Protein AF-A0A0T7FMM7-F1 (afdb_monomer_lite)

Organism: NCBI:txid323656

Structure (mmCIF, N/CA/C/O backbone):
data_AF-A0A0T7FMM7-F1
#
_entry.id   AF-A0A0T7FMM7-F1
#
loop_
_atom_site.group_PDB
_atom_site.id
_atom_site.type_symbol
_atom_site.label_atom_id
_atom_site.label_alt_id
_atom_site.label_comp_id
_atom_site.label_asym_id
_atom_site.label_entity_id
_atom_site.label_seq_id
_atom_site.pdbx_PDB_ins_code
_atom_site.Cartn_x
_atom_site.Cartn_y
_atom_site.Cartn_z
_atom_site.occupancy
_atom_site.B_iso_or_equiv
_atom_site.auth_seq_id
_atom_site.auth_comp_id
_atom_site.auth_asym_id
_atom_site.auth_atom_id
_atom_site.pdbx_PDB_model_num
ATOM 1 N N . MET A 1 1 ? 1.232 18.896 -51.320 1.00 43.00 1 MET A N 1
ATOM 2 C CA . MET A 1 1 ? 2.253 18.526 -52.321 1.00 43.00 1 MET A CA 1
ATOM 3 C C . MET A 1 1 ? 3.412 19.492 -52.168 1.00 43.00 1 MET A C 1
ATOM 5 O O . MET A 1 1 ? 3.215 20.672 -52.412 1.00 43.00 1 MET A O 1
ATOM 9 N N . VAL A 1 2 ? 4.565 19.023 -51.690 1.00 48.19 2 VAL A N 1
ATOM 10 C CA . VAL A 1 2 ? 5.816 19.792 -51.737 1.00 48.19 2 VAL A CA 1
ATOM 11 C C . VAL A 1 2 ? 6.665 19.117 -52.805 1.00 48.19 2 VAL A C 1
ATOM 13 O O . VAL A 1 2 ? 7.085 17.975 -52.640 1.00 48.19 2 VAL A O 1
ATOM 16 N N . SER A 1 3 ? 6.814 19.794 -53.936 1.00 59.19 3 SER A N 1
ATOM 17 C CA . SER A 1 3 ? 7.562 19.345 -55.105 1.00 59.19 3 SER A CA 1
ATOM 18 C C . SER A 1 3 ? 8.642 20.382 -55.377 1.00 59.19 3 SER A C 1
ATOM 20 O O . SER A 1 3 ? 8.317 21.560 -55.488 1.00 59.19 3 SER A O 1
ATOM 22 N N . GLY A 1 4 ? 9.899 19.954 -55.504 1.00 62.16 4 GLY A N 1
ATOM 23 C CA . GLY A 1 4 ? 10.965 20.820 -56.019 1.00 62.16 4 GLY A CA 1
ATOM 24 C C . GLY A 1 4 ? 12.258 20.808 -55.214 1.00 62.16 4 GLY A C 1
ATOM 25 O O . GLY A 1 4 ? 12.635 21.834 -54.669 1.00 62.16 4 GLY A O 1
ATOM 26 N N . LEU A 1 5 ? 12.890 19.637 -55.131 1.00 57.75 5 LEU A N 1
ATOM 27 C CA . LEU A 1 5 ? 14.323 19.341 -54.962 1.00 57.75 5 LEU A CA 1
ATOM 28 C C . LEU A 1 5 ? 14.347 17.867 -54.548 1.00 57.75 5 LEU A C 1
ATOM 30 O O . LEU A 1 5 ? 13.768 17.512 -53.526 1.00 57.75 5 LEU A O 1
ATOM 34 N N . GLY A 1 6 ? 14.909 16.995 -55.388 1.00 64.75 6 GLY A N 1
ATOM 35 C CA . GLY A 1 6 ? 14.915 15.536 -55.212 1.00 64.75 6 GLY A CA 1
ATOM 36 C C . GLY A 1 6 ? 15.814 15.070 -54.066 1.00 64.75 6 GLY A C 1
ATOM 37 O O . GLY A 1 6 ? 16.704 14.255 -54.273 1.00 64.75 6 GLY A O 1
ATOM 38 N N . ILE A 1 7 ? 15.614 15.620 -52.873 1.00 70.44 7 ILE A N 1
ATOM 39 C CA . ILE A 1 7 ? 16.238 15.157 -51.645 1.00 70.44 7 ILE A CA 1
ATOM 40 C C . ILE A 1 7 ? 15.351 14.015 -51.141 1.00 70.44 7 ILE A C 1
ATOM 42 O O . ILE A 1 7 ? 14.161 14.248 -50.905 1.00 70.44 7 ILE A O 1
ATOM 46 N N . PRO A 1 8 ? 15.870 12.782 -51.004 1.00 76.12 8 PRO A N 1
ATOM 47 C CA . PRO A 1 8 ? 15.110 11.711 -50.383 1.00 76.12 8 PRO A CA 1
ATOM 48 C C . PRO A 1 8 ? 14.737 12.158 -48.970 1.00 76.12 8 PRO A C 1
ATOM 50 O O . PRO A 1 8 ? 15.606 12.420 -48.140 1.00 76.12 8 PRO A O 1
ATOM 53 N N . PHE A 1 9 ? 13.439 12.289 -48.714 1.00 77.06 9 PHE A N 1
ATOM 54 C CA . PHE A 1 9 ? 12.920 12.619 -47.397 1.00 77.06 9 PHE A CA 1
ATOM 55 C C . PHE A 1 9 ? 12.111 11.439 -46.871 1.00 77.06 9 PHE A C 1
ATOM 57 O O . PHE A 1 9 ? 11.404 10.760 -47.617 1.00 77.06 9 PHE A O 1
ATOM 64 N N . GLN A 1 10 ? 12.221 11.196 -45.570 1.00 84.00 10 GLN A N 1
ATOM 65 C CA . GLN A 1 10 ? 11.442 10.193 -44.859 1.00 84.00 10 GLN A CA 1
ATOM 66 C C . GLN A 1 10 ? 10.629 10.904 -43.781 1.00 84.00 10 GLN A C 1
ATOM 68 O O . GLN A 1 10 ? 11.177 11.666 -42.987 1.00 84.00 10 GLN A O 1
ATOM 73 N N . ILE A 1 11 ? 9.315 10.673 -43.771 1.00 82.56 11 ILE A N 1
ATOM 74 C CA . ILE A 1 11 ? 8.428 11.169 -42.716 1.00 82.56 11 ILE A CA 1
ATOM 75 C C . ILE A 1 11 ? 8.359 10.098 -41.632 1.00 82.56 11 ILE A C 1
ATOM 77 O O . ILE A 1 11 ? 7.994 8.953 -41.901 1.00 82.56 11 ILE A O 1
ATOM 81 N N . PHE A 1 12 ? 8.721 10.481 -40.414 1.00 81.81 12 PHE A N 1
ATOM 82 C CA . PHE A 1 12 ? 8.675 9.624 -39.240 1.00 81.81 12 PHE A CA 1
ATOM 83 C C . PHE A 1 12 ? 7.444 9.971 -38.400 1.00 81.81 12 PHE A C 1
ATOM 85 O O . PHE A 1 12 ? 7.276 11.114 -37.979 1.00 81.81 12 PHE A O 1
ATOM 92 N N . ASP A 1 13 ? 6.587 8.978 -38.167 1.00 85.12 13 ASP A N 1
ATOM 93 C CA . ASP A 1 13 ? 5.428 9.097 -37.284 1.00 85.12 13 ASP A CA 1
ATOM 94 C C . ASP A 1 13 ? 5.848 8.753 -35.853 1.00 85.12 13 ASP A C 1
ATOM 96 O O . ASP A 1 13 ? 6.203 7.610 -35.553 1.00 85.12 13 ASP A O 1
ATOM 100 N N . ARG A 1 14 ? 5.817 9.761 -34.979 1.00 83.69 14 ARG A N 1
ATOM 101 C CA . ARG A 1 14 ? 6.232 9.629 -33.580 1.00 83.69 14 ARG A CA 1
ATOM 102 C C . ARG A 1 14 ? 5.424 8.579 -32.813 1.00 83.69 14 ARG A C 1
ATOM 104 O O . ARG A 1 14 ? 6.035 7.777 -32.118 1.00 83.69 14 ARG A O 1
ATOM 111 N N . GLU A 1 15 ? 4.102 8.528 -32.983 1.00 83.44 15 GLU A N 1
ATOM 112 C CA . GLU A 1 15 ? 3.234 7.603 -32.238 1.00 83.44 15 GLU A CA 1
ATOM 113 C C . GLU A 1 15 ? 3.482 6.169 -32.692 1.00 83.44 15 GLU A C 1
ATOM 115 O O . GLU A 1 15 ? 3.572 5.248 -31.881 1.00 83.44 15 GLU A O 1
ATOM 120 N N . LYS A 1 16 ? 3.673 5.972 -34.000 1.00 83.75 16 LYS A N 1
ATOM 121 C CA . LYS A 1 16 ? 3.972 4.650 -34.553 1.00 83.75 16 LYS A CA 1
ATOM 122 C C . LYS A 1 16 ? 5.350 4.143 -34.128 1.00 83.75 16 LYS A C 1
ATOM 124 O O . LYS A 1 16 ? 5.499 2.954 -33.844 1.00 83.75 16 LYS A O 1
ATOM 129 N N . ILE A 1 17 ? 6.349 5.026 -34.086 1.00 83.25 17 ILE A N 1
ATOM 130 C CA . ILE A 1 17 ? 7.699 4.694 -33.611 1.00 83.25 17 ILE A CA 1
ATOM 131 C C . ILE A 1 17 ? 7.655 4.332 -32.131 1.00 83.25 17 ILE A C 1
ATOM 133 O O . ILE A 1 17 ? 8.157 3.276 -31.757 1.00 83.25 17 ILE A O 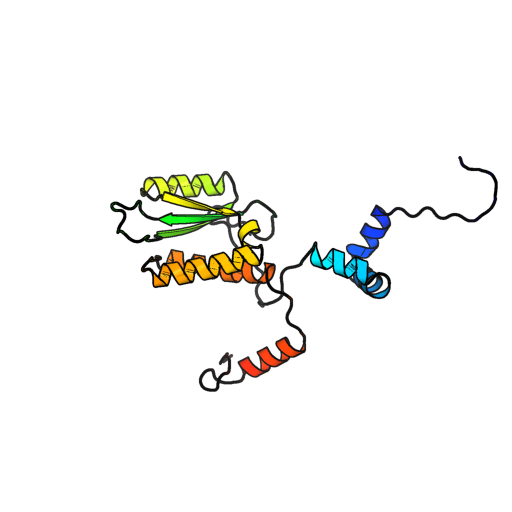1
ATOM 137 N N . GLU A 1 18 ? 7.023 5.161 -31.303 1.00 81.12 18 GLU A N 1
ATOM 138 C CA . GLU A 1 18 ? 6.887 4.920 -29.867 1.00 81.12 18 GLU A CA 1
ATOM 139 C C . GLU A 1 18 ? 6.124 3.620 -29.582 1.00 81.12 18 GLU A C 1
ATOM 141 O O . GLU A 1 18 ? 6.579 2.784 -28.797 1.00 81.12 18 GLU A O 1
ATOM 146 N N . GLY A 1 19 ? 5.031 3.386 -30.313 1.00 81.06 19 GLY A N 1
ATOM 147 C CA . GLY A 1 19 ? 4.264 2.147 -30.277 1.00 81.06 19 GLY A CA 1
ATOM 148 C C . GLY A 1 19 ? 5.138 0.909 -30.494 1.00 81.06 19 GLY A C 1
ATOM 149 O O . GLY A 1 19 ? 5.081 -0.033 -29.709 1.00 81.06 19 GLY A O 1
ATOM 150 N N . GLN A 1 20 ? 6.002 0.916 -31.510 1.00 82.12 20 GLN A N 1
ATOM 151 C CA . GLN A 1 20 ? 6.886 -0.218 -31.807 1.00 82.12 20 GLN A CA 1
ATOM 152 C C . GLN A 1 20 ? 8.064 -0.346 -30.827 1.00 82.12 20 GLN A C 1
ATOM 154 O O . GLN A 1 20 ? 8.463 -1.463 -30.476 1.00 82.12 20 GLN A O 1
ATOM 159 N N . LEU A 1 21 ? 8.627 0.784 -30.395 1.00 82.69 21 LEU A N 1
ATOM 160 C CA . LEU A 1 21 ? 9.838 0.830 -29.580 1.00 82.69 21 LEU A CA 1
ATOM 161 C C . LEU A 1 21 ? 9.558 0.513 -28.103 1.00 82.69 21 LEU A C 1
ATOM 163 O O . LEU A 1 21 ? 10.342 -0.202 -27.492 1.00 82.69 21 LEU A O 1
ATOM 167 N N . LEU A 1 22 ? 8.457 1.004 -27.523 1.00 81.94 22 LEU A N 1
ATOM 168 C CA . LEU A 1 22 ? 8.197 0.887 -26.079 1.00 81.94 22 LEU A CA 1
ATOM 169 C C . LEU A 1 22 ? 7.316 -0.310 -25.692 1.00 81.94 22 LEU A C 1
ATOM 171 O O . LEU A 1 22 ? 7.405 -0.786 -24.564 1.00 81.94 22 LEU A O 1
ATOM 175 N N . HIS A 1 23 ? 6.513 -0.851 -26.615 1.00 78.19 23 HIS A N 1
ATOM 176 C CA . HIS A 1 23 ? 5.595 -1.967 -26.318 1.00 78.19 23 HIS A CA 1
ATOM 177 C C . HIS A 1 23 ? 6.195 -3.356 -26.584 1.00 78.19 23 HIS A C 1
ATOM 179 O O . HIS A 1 23 ? 5.505 -4.367 -26.455 1.00 78.19 23 HIS A O 1
ATOM 185 N N . SER A 1 24 ? 7.474 -3.435 -26.961 1.00 81.25 24 SER A N 1
ATOM 186 C CA . SER A 1 24 ? 8.182 -4.704 -27.141 1.00 81.25 24 SER A CA 1
ATOM 187 C C . SER A 1 24 ? 9.449 -4.750 -26.290 1.00 81.25 24 SER A C 1
ATOM 189 O O . SER A 1 24 ? 10.171 -3.761 -26.173 1.00 81.25 24 SER A O 1
ATOM 191 N N . SER A 1 25 ? 9.760 -5.918 -25.720 1.00 78.44 25 SER A N 1
ATOM 192 C CA . SER A 1 25 ? 10.982 -6.126 -24.925 1.00 78.44 25 SER A CA 1
ATOM 193 C C . SER A 1 25 ? 12.248 -5.795 -25.721 1.00 78.44 25 SER A C 1
ATOM 195 O O . SER A 1 25 ? 13.125 -5.081 -25.241 1.00 78.44 25 SER A O 1
ATOM 197 N N . ARG A 1 26 ? 12.303 -6.242 -26.981 1.00 83.38 26 ARG A N 1
ATOM 198 C CA . ARG A 1 26 ? 13.397 -5.948 -27.915 1.00 83.38 26 ARG A CA 1
ATOM 199 C C . ARG A 1 26 ? 13.484 -4.461 -28.272 1.00 83.38 26 ARG A C 1
ATOM 201 O O . ARG A 1 26 ? 14.583 -3.931 -28.411 1.00 83.38 26 ARG A O 1
ATOM 208 N N . GLY A 1 27 ? 12.347 -3.785 -28.429 1.00 84.69 27 GLY A N 1
ATOM 209 C CA . GLY A 1 27 ? 12.304 -2.343 -28.659 1.00 84.69 27 GLY A CA 1
ATOM 210 C C . GLY A 1 27 ? 12.868 -1.563 -27.471 1.00 84.69 27 GLY A C 1
ATOM 211 O O . GLY A 1 27 ? 13.709 -0.688 -27.668 1.00 84.69 27 GLY A O 1
ATOM 212 N N . LEU A 1 28 ? 12.512 -1.952 -26.242 1.00 82.69 28 LEU A N 1
ATOM 213 C CA . LEU A 1 28 ? 13.046 -1.353 -25.017 1.00 82.69 28 LEU A CA 1
ATOM 214 C C . LEU A 1 28 ? 14.561 -1.554 -24.886 1.00 82.69 28 LEU A C 1
ATOM 216 O O . LEU A 1 28 ? 15.260 -0.638 -24.463 1.00 82.69 28 LEU A O 1
ATOM 220 N N . GLU A 1 29 ? 15.101 -2.714 -25.271 1.00 85.94 29 GLU A N 1
ATOM 221 C CA . GLU A 1 29 ? 16.555 -2.939 -25.308 1.00 85.94 29 GLU A CA 1
ATOM 222 C C . GLU A 1 29 ? 17.265 -2.007 -26.298 1.00 85.94 29 GLU A C 1
ATOM 224 O O . GLU A 1 29 ? 18.293 -1.409 -25.966 1.00 85.94 29 GLU A O 1
ATOM 229 N N . LEU A 1 30 ? 16.704 -1.837 -27.500 1.00 88.25 30 LEU A N 1
ATOM 230 C CA . LEU A 1 30 ? 17.225 -0.886 -28.484 1.00 88.25 30 LEU A CA 1
ATOM 231 C C . LEU A 1 30 ? 17.147 0.544 -27.948 1.00 88.25 30 LEU A C 1
ATOM 233 O O . LEU A 1 30 ? 18.111 1.301 -28.058 1.00 88.25 30 LEU A O 1
ATOM 237 N N . ALA A 1 31 ? 16.034 0.900 -27.314 1.00 88.50 31 ALA A N 1
ATOM 238 C CA . ALA A 1 31 ? 15.842 2.221 -26.752 1.00 88.50 31 ALA A CA 1
ATOM 239 C C . ALA A 1 31 ? 16.831 2.512 -25.615 1.00 88.50 31 ALA A C 1
ATOM 241 O O . ALA A 1 31 ? 17.428 3.584 -25.587 1.00 88.50 31 ALA A O 1
ATOM 242 N N . LYS A 1 32 ? 17.096 1.538 -24.734 1.00 87.69 32 LYS A N 1
ATOM 243 C CA . LYS A 1 32 ? 18.138 1.641 -23.697 1.00 87.69 32 LYS A CA 1
ATOM 244 C C . LYS A 1 32 ? 19.520 1.879 -24.299 1.00 87.69 32 LYS A C 1
ATOM 246 O O . LYS A 1 32 ? 20.307 2.642 -23.748 1.00 87.69 32 LYS A O 1
ATOM 251 N N . ARG A 1 33 ? 19.818 1.231 -25.430 1.00 89.69 33 ARG A N 1
ATOM 252 C CA . ARG A 1 33 ? 21.121 1.327 -26.097 1.00 89.69 33 ARG A CA 1
ATOM 253 C C . ARG A 1 33 ? 21.336 2.664 -26.803 1.00 89.69 33 ARG A C 1
ATOM 255 O O . ARG A 1 33 ? 22.426 3.220 -26.711 1.00 89.69 33 ARG A O 1
ATOM 262 N N . TYR A 1 34 ? 20.330 3.148 -27.529 1.00 90.56 34 TYR A N 1
ATOM 263 C CA . TYR A 1 34 ? 20.465 4.306 -28.420 1.00 90.56 34 TYR A CA 1
ATOM 264 C C . TYR A 1 34 ? 19.887 5.606 -27.843 1.00 90.56 34 TYR A C 1
ATOM 266 O O . TYR A 1 34 ? 20.328 6.686 -28.230 1.00 90.56 34 TYR A O 1
ATOM 274 N N . PHE A 1 35 ? 18.958 5.521 -26.886 1.00 90.19 35 PHE A N 1
ATOM 275 C C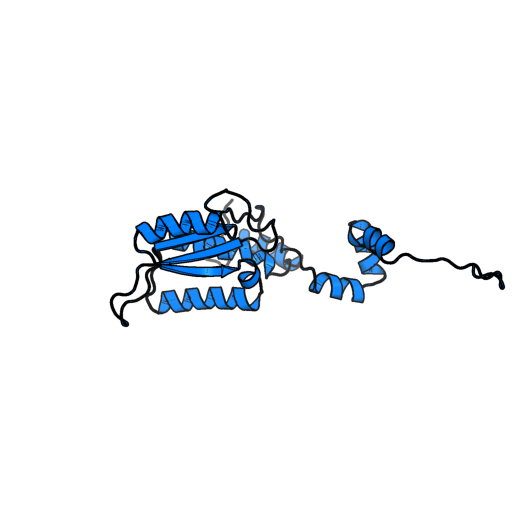A . PHE A 1 35 ? 18.283 6.663 -26.255 1.00 90.19 35 PHE A CA 1
ATOM 276 C C . PHE A 1 35 ? 18.287 6.564 -24.714 1.00 90.19 35 PHE A C 1
ATOM 278 O O . PHE A 1 35 ? 17.232 6.671 -24.083 1.00 90.19 35 PHE A O 1
ATOM 285 N N . PRO A 1 36 ? 19.458 6.381 -24.072 1.00 90.12 36 PRO A N 1
ATOM 286 C CA . PRO A 1 36 ? 19.538 6.059 -22.646 1.00 90.12 36 PRO A CA 1
ATOM 287 C C . PRO A 1 36 ? 18.884 7.116 -21.747 1.00 90.12 36 PRO A C 1
ATOM 289 O O . PRO A 1 36 ? 18.129 6.761 -20.851 1.00 90.12 36 PRO A O 1
ATOM 292 N N . LYS A 1 37 ? 19.090 8.411 -22.030 1.00 91.06 37 LYS A N 1
ATOM 293 C CA . LYS A 1 37 ? 18.503 9.510 -21.239 1.00 91.06 37 LYS A CA 1
ATOM 294 C C . LYS A 1 37 ? 16.976 9.554 -21.327 1.00 91.06 37 LYS A C 1
ATOM 296 O O . LYS A 1 37 ? 16.307 9.793 -20.330 1.00 91.06 37 LYS A O 1
ATOM 301 N N . SER A 1 38 ? 16.427 9.326 -22.521 1.00 87.69 38 SER A N 1
ATOM 302 C CA . SER A 1 38 ? 14.977 9.326 -22.740 1.00 87.69 38 SER A CA 1
ATOM 303 C C . SER A 1 38 ? 14.318 8.129 -22.064 1.00 87.69 38 SER A C 1
ATOM 305 O O . SER A 1 38 ? 13.267 8.281 -21.453 1.00 87.69 38 SER A O 1
ATOM 307 N N . ILE A 1 39 ? 14.954 6.956 -22.125 1.00 88.06 39 ILE A N 1
ATOM 308 C CA . ILE A 1 39 ? 14.449 5.762 -21.444 1.00 88.06 39 ILE A CA 1
ATOM 309 C C . ILE A 1 39 ? 14.563 5.867 -19.929 1.00 88.06 39 ILE A C 1
ATOM 311 O O . ILE A 1 39 ? 13.663 5.405 -19.235 1.00 88.06 39 ILE A O 1
ATOM 315 N N . GLU A 1 40 ? 15.623 6.476 -19.408 1.00 87.25 40 GLU A N 1
ATOM 316 C CA . GLU A 1 40 ? 15.748 6.745 -17.976 1.00 87.25 40 GLU A CA 1
ATOM 317 C C . GLU A 1 40 ? 14.617 7.658 -17.483 1.00 87.25 40 GLU A C 1
ATOM 319 O O . GLU A 1 40 ? 13.911 7.295 -16.545 1.00 87.25 40 GLU A O 1
ATOM 324 N N . ALA A 1 41 ? 14.376 8.784 -18.164 1.00 88.25 41 ALA A N 1
ATOM 325 C CA . ALA A 1 41 ? 13.266 9.682 -17.842 1.00 88.25 41 ALA A CA 1
ATOM 326 C C . ALA A 1 41 ? 11.906 8.968 -17.922 1.00 88.25 41 ALA A C 1
ATOM 328 O O . ALA A 1 41 ? 11.139 8.996 -16.962 1.00 88.25 41 ALA A O 1
ATOM 329 N N . TRP A 1 42 ? 11.645 8.245 -19.019 1.00 86.19 42 TRP A N 1
ATOM 330 C CA . TRP A 1 42 ? 10.404 7.488 -19.192 1.00 86.19 42 TRP A CA 1
ATOM 331 C C . TRP A 1 42 ? 10.209 6.427 -18.102 1.00 86.19 42 TRP A C 1
ATOM 333 O O . TRP A 1 42 ? 9.105 6.288 -17.586 1.00 86.19 42 TRP A O 1
ATOM 343 N N . SER A 1 43 ? 11.270 5.713 -17.709 1.00 83.94 43 SER A N 1
ATOM 344 C CA . SER A 1 43 ? 11.202 4.681 -16.661 1.00 83.94 43 SER A CA 1
ATOM 345 C C . SER A 1 43 ? 10.931 5.277 -15.276 1.00 83.94 43 SER A C 1
ATOM 347 O O . SER A 1 43 ? 10.250 4.649 -14.472 1.00 83.94 43 SER A O 1
ATOM 349 N N . ASN A 1 44 ? 11.440 6.482 -15.001 1.00 84.44 44 ASN A N 1
ATOM 350 C CA . ASN A 1 44 ? 11.173 7.199 -13.752 1.00 84.44 44 ASN A CA 1
ATOM 351 C C . ASN A 1 44 ? 9.724 7.706 -13.675 1.00 84.44 44 ASN A C 1
ATOM 353 O O . ASN A 1 44 ? 9.144 7.733 -12.593 1.00 84.44 44 ASN A O 1
ATOM 357 N N . GLU A 1 45 ? 9.141 8.093 -14.811 1.00 85.31 45 GLU A N 1
ATOM 358 C CA . GLU A 1 45 ? 7.748 8.556 -14.902 1.00 85.31 45 GLU A CA 1
ATOM 359 C C . GLU A 1 45 ? 6.736 7.407 -15.031 1.00 85.31 45 GLU A C 1
ATOM 361 O O . GLU A 1 45 ? 5.560 7.582 -14.721 1.00 85.31 45 GLU A O 1
ATOM 366 N N . ASN A 1 46 ? 7.188 6.221 -15.448 1.00 82.94 46 ASN A N 1
ATOM 367 C CA . ASN A 1 46 ? 6.367 5.023 -15.630 1.00 82.94 46 ASN A CA 1
ATOM 368 C C . ASN A 1 46 ? 6.952 3.837 -14.843 1.00 82.94 46 ASN A C 1
ATOM 370 O O . ASN A 1 46 ? 7.346 2.828 -15.441 1.00 82.94 46 ASN A O 1
ATOM 374 N N . PRO A 1 47 ? 7.050 3.943 -13.503 1.00 83.88 47 PRO A N 1
ATOM 375 C CA . PRO A 1 47 ? 7.628 2.888 -12.691 1.00 83.88 47 PRO A CA 1
ATOM 376 C C . PRO A 1 47 ? 6.759 1.630 -12.746 1.00 83.88 47 PRO A C 1
ATOM 378 O O . PRO A 1 47 ? 5.534 1.677 -12.627 1.00 83.88 47 PRO A O 1
ATOM 381 N N . THR A 1 48 ? 7.407 0.478 -12.886 1.00 85.31 48 THR A N 1
ATOM 382 C CA . THR A 1 48 ? 6.756 -0.822 -12.718 1.00 85.31 48 THR A CA 1
ATOM 383 C C . THR A 1 48 ? 6.961 -1.334 -11.296 1.00 85.31 48 THR A C 1
ATOM 385 O O . THR A 1 48 ? 8.058 -1.151 -10.764 1.00 85.31 48 THR A O 1
ATOM 388 N N . PRO A 1 49 ? 5.985 -2.044 -10.704 1.00 88.31 49 PRO A N 1
ATOM 389 C CA . PRO A 1 49 ? 6.149 -2.621 -9.375 1.00 88.31 49 PRO A CA 1
ATOM 390 C C . PRO A 1 49 ? 7.382 -3.524 -9.283 1.00 88.31 49 PRO A C 1
ATOM 392 O O . PRO A 1 49 ? 7.643 -4.360 -10.159 1.00 88.31 49 PRO A O 1
ATOM 395 N N . ALA A 1 50 ? 8.134 -3.376 -8.197 1.00 89.56 50 ALA A N 1
ATOM 396 C CA . ALA A 1 50 ? 9.304 -4.180 -7.919 1.00 89.56 50 ALA A CA 1
ATOM 397 C C . ALA A 1 50 ? 8.932 -5.660 -7.734 1.00 89.56 50 ALA A C 1
ATOM 399 O O . ALA A 1 50 ? 7.997 -6.026 -7.028 1.00 89.56 50 ALA A O 1
ATOM 400 N N . ARG A 1 51 ? 9.718 -6.550 -8.337 1.00 87.75 51 ARG A N 1
ATOM 401 C CA . ARG A 1 51 ? 9.566 -8.005 -8.180 1.00 87.75 51 ARG A CA 1
ATOM 402 C C . ARG A 1 51 ? 10.247 -8.461 -6.892 1.00 87.75 51 ARG A C 1
ATOM 404 O O . ARG A 1 51 ? 11.380 -8.930 -6.932 1.00 87.75 51 ARG A O 1
ATOM 411 N N . LEU A 1 52 ? 9.579 -8.235 -5.766 1.00 86.88 52 LEU A N 1
ATOM 412 C CA . LEU A 1 52 ? 10.102 -8.547 -4.431 1.00 86.88 52 LEU A CA 1
ATOM 413 C C . LEU A 1 52 ? 9.606 -9.893 -3.899 1.00 86.88 52 LEU A C 1
ATOM 415 O O . LEU A 1 52 ? 10.349 -10.600 -3.224 1.00 86.88 52 LEU A O 1
ATOM 419 N N . PHE A 1 53 ? 8.366 -10.251 -4.226 1.00 85.56 53 PHE A N 1
ATOM 420 C CA . PHE A 1 53 ? 7.711 -11.467 -3.757 1.00 85.56 53 PHE A CA 1
ATOM 421 C C . PHE A 1 53 ? 7.546 -12.469 -4.905 1.00 85.56 53 PHE A C 1
ATOM 423 O O . PHE A 1 53 ? 7.516 -12.085 -6.076 1.00 85.56 53 PHE A O 1
ATOM 430 N N . LYS A 1 54 ? 7.462 -13.765 -4.573 1.00 73.38 54 LYS A N 1
ATOM 431 C CA . LYS A 1 54 ? 7.163 -14.824 -5.556 1.00 73.38 54 LYS A CA 1
ATOM 432 C C . LYS A 1 54 ? 5.702 -14.780 -6.010 1.00 73.38 54 LYS A C 1
ATOM 434 O O . LYS A 1 54 ? 5.406 -15.154 -7.140 1.00 73.38 54 LYS A O 1
ATOM 439 N N . GLU A 1 55 ? 4.814 -14.359 -5.117 1.00 77.75 55 GLU A N 1
ATOM 440 C CA . GLU A 1 55 ? 3.377 -14.288 -5.357 1.00 77.75 55 GLU A CA 1
ATOM 441 C C . GLU A 1 55 ? 3.005 -13.042 -6.160 1.00 77.75 55 GLU A C 1
ATOM 443 O O . GLU A 1 55 ? 3.657 -11.997 -6.080 1.00 77.75 55 GLU A O 1
ATOM 448 N N . HIS A 1 56 ? 1.939 -13.165 -6.950 1.00 78.88 56 HIS A N 1
ATOM 449 C CA . HIS A 1 56 ? 1.366 -12.030 -7.655 1.00 78.88 56 HIS A CA 1
ATOM 450 C C . HIS A 1 56 ? 0.699 -11.076 -6.666 1.00 78.88 56 HIS A C 1
ATOM 452 O O . HIS A 1 56 ? 0.003 -11.508 -5.750 1.00 78.88 56 HIS A O 1
ATOM 458 N N . LEU A 1 57 ? 0.893 -9.776 -6.891 1.00 86.88 57 LEU A N 1
ATOM 459 C CA . LEU A 1 57 ? 0.284 -8.743 -6.064 1.00 86.88 57 LEU A CA 1
ATOM 460 C C . LEU A 1 57 ? -1.229 -8.781 -6.238 1.00 86.88 57 LEU A C 1
ATOM 462 O O . LEU A 1 57 ? -1.739 -8.665 -7.357 1.00 86.88 57 LEU A O 1
ATOM 466 N N . ASN A 1 58 ? -1.936 -8.941 -5.130 1.00 91.44 58 ASN A N 1
ATOM 467 C CA . ASN A 1 58 ? -3.380 -9.059 -5.123 1.00 91.44 58 ASN A CA 1
ATOM 468 C C . ASN A 1 58 ? -3.948 -8.382 -3.885 1.00 91.44 58 ASN A C 1
ATOM 470 O O . ASN A 1 58 ? -3.862 -8.918 -2.786 1.00 91.44 58 ASN A O 1
ATOM 474 N N . LEU A 1 59 ? -4.555 -7.216 -4.087 1.00 93.44 59 LEU A N 1
ATOM 475 C CA . LEU A 1 59 ? -5.308 -6.531 -3.046 1.00 93.44 59 LEU A CA 1
ATOM 476 C C . LEU A 1 59 ? -6.791 -6.643 -3.391 1.00 93.44 59 LEU A C 1
ATOM 478 O O . LEU A 1 59 ? -7.321 -5.863 -4.186 1.00 93.44 59 LEU A O 1
ATOM 482 N N . ALA A 1 60 ? -7.446 -7.670 -2.856 1.00 94.50 60 ALA A N 1
ATOM 483 C CA . ALA A 1 60 ? -8.810 -8.009 -3.234 1.00 94.50 60 ALA A CA 1
ATOM 484 C C . ALA A 1 60 ? -9.832 -7.046 -2.611 1.00 94.50 60 ALA A C 1
ATOM 486 O O . ALA A 1 60 ? -9.807 -6.758 -1.415 1.00 94.50 60 ALA A O 1
ATOM 487 N N . CYS A 1 61 ? -10.789 -6.577 -3.414 1.00 95.44 61 CYS A N 1
ATOM 488 C CA . CYS A 1 61 ? -11.916 -5.809 -2.899 1.00 95.44 61 CYS A CA 1
ATOM 489 C C . CYS A 1 61 ? -12.775 -6.661 -1.953 1.00 95.44 61 CYS A C 1
ATOM 491 O O . CYS A 1 61 ? -13.319 -7.684 -2.366 1.00 95.44 61 CYS A O 1
ATOM 493 N N . ALA A 1 62 ? -13.019 -6.165 -0.739 1.00 95.94 62 ALA A N 1
ATOM 494 C CA . ALA A 1 62 ? -13.814 -6.843 0.288 1.00 95.94 62 ALA A CA 1
ATOM 495 C C . ALA A 1 62 ? -15.282 -7.123 -0.106 1.00 95.94 62 ALA A C 1
ATOM 497 O O . ALA A 1 62 ? -15.950 -7.916 0.551 1.00 95.94 62 ALA A O 1
ATOM 498 N N . ASN A 1 63 ? -15.798 -6.474 -1.158 1.00 95.56 63 ASN A N 1
ATOM 499 C CA . ASN A 1 63 ? -17.161 -6.681 -1.655 1.00 95.56 63 ASN A CA 1
ATOM 500 C C . ASN A 1 63 ? -17.215 -7.561 -2.917 1.00 95.56 63 ASN A C 1
ATOM 502 O O . ASN A 1 63 ? -18.014 -8.487 -2.982 1.00 95.56 63 ASN A O 1
ATOM 506 N N . CYS A 1 64 ? -16.395 -7.272 -3.936 1.00 94.50 64 CYS A N 1
ATOM 507 C CA . CYS A 1 64 ? -16.492 -7.929 -5.249 1.00 94.50 64 CYS A CA 1
ATOM 508 C C . CYS A 1 64 ? -15.302 -8.836 -5.603 1.00 94.50 64 CYS A C 1
ATOM 510 O O . CYS A 1 64 ? -15.309 -9.440 -6.673 1.00 94.50 64 CYS A O 1
ATOM 512 N N . GLY A 1 65 ? -14.257 -8.891 -4.771 1.00 93.94 65 GLY A N 1
ATOM 513 C CA . GLY A 1 65 ? -13.064 -9.720 -4.986 1.00 93.94 65 GLY A CA 1
ATOM 514 C C . GLY A 1 65 ? -12.135 -9.269 -6.122 1.00 93.94 65 GLY A C 1
ATOM 515 O O . GLY A 1 65 ? -11.118 -9.907 -6.361 1.00 93.94 65 GLY A O 1
ATOM 516 N N . THR A 1 66 ? -12.449 -8.177 -6.829 1.00 93.12 66 THR A N 1
ATOM 517 C CA . THR A 1 66 ? -11.570 -7.637 -7.881 1.00 93.12 66 THR A CA 1
ATOM 518 C C . THR A 1 66 ? -10.234 -7.191 -7.285 1.00 93.12 66 THR A C 1
ATOM 520 O O . THR A 1 66 ? -10.233 -6.510 -6.260 1.00 93.12 66 THR A O 1
ATOM 523 N N . ASN A 1 67 ? -9.124 -7.505 -7.960 1.00 93.38 67 ASN A N 1
ATOM 524 C CA . ASN A 1 67 ? -7.800 -6.996 -7.610 1.00 93.38 67 ASN A CA 1
ATOM 525 C C . ASN A 1 67 ? -7.726 -5.478 -7.850 1.00 93.38 67 ASN A C 1
ATOM 527 O O . ASN A 1 67 ? -7.836 -4.998 -8.983 1.00 93.38 67 ASN A O 1
ATOM 531 N N . LEU A 1 68 ? -7.551 -4.715 -6.775 1.00 93.50 68 LEU A N 1
ATOM 532 C CA . LEU A 1 68 ? -7.521 -3.253 -6.789 1.00 93.50 68 LEU A CA 1
ATOM 533 C C . LEU A 1 68 ? -6.222 -2.686 -7.380 1.00 93.50 68 LEU A C 1
ATOM 535 O O . LEU A 1 68 ? -6.188 -1.517 -7.754 1.00 93.50 68 LEU A O 1
ATOM 539 N N . LEU A 1 69 ? -5.181 -3.511 -7.515 1.00 90.25 69 LEU A N 1
ATOM 540 C CA . LEU A 1 69 ? -3.869 -3.110 -8.030 1.00 90.25 69 LEU A CA 1
ATOM 541 C C . LEU A 1 69 ? -3.778 -3.130 -9.564 1.00 90.25 69 LEU A C 1
ATOM 543 O O . LEU A 1 69 ? -2.917 -2.473 -10.147 1.00 90.25 69 LEU A O 1
ATOM 547 N N . GLU A 1 70 ? -4.677 -3.857 -10.232 1.00 83.38 70 GLU A N 1
ATOM 548 C CA . GLU A 1 70 ? -4.709 -3.983 -11.699 1.00 83.38 70 GLU A CA 1
ATOM 549 C C . GLU A 1 70 ? -5.496 -2.859 -12.384 1.00 83.38 70 GLU A C 1
ATOM 551 O O . GLU A 1 70 ? -5.342 -2.622 -13.583 1.00 83.38 70 GLU A O 1
ATOM 556 N N . LYS A 1 71 ? -6.366 -2.164 -11.642 1.00 70.69 71 LYS A N 1
ATOM 557 C CA . LYS A 1 71 ? -7.242 -1.116 -12.179 1.00 70.69 71 LYS A CA 1
ATOM 558 C C . LYS A 1 71 ? -6.841 0.240 -11.600 1.00 70.69 71 LYS A C 1
ATOM 560 O O . LYS A 1 71 ? -7.261 0.555 -10.486 1.00 70.69 71 LYS A O 1
ATOM 565 N N . PRO A 1 72 ? -6.080 1.071 -12.338 1.00 61.81 72 PRO A N 1
ATOM 566 C CA . PRO A 1 72 ? -5.656 2.367 -11.829 1.00 61.81 72 PRO A CA 1
ATOM 567 C C . PRO A 1 72 ? -6.865 3.228 -11.428 1.00 61.81 72 PRO A C 1
ATOM 569 O O . PRO A 1 72 ? -7.789 3.445 -12.212 1.00 61.81 72 PRO A O 1
ATOM 572 N N . GLY A 1 73 ? -6.838 3.717 -10.186 1.00 63.75 73 GLY A N 1
ATOM 573 C CA . GLY A 1 73 ? -7.717 4.777 -9.685 1.00 63.75 73 GLY A CA 1
ATOM 574 C C . GLY A 1 73 ? -9.122 4.385 -9.280 1.00 63.75 73 GLY A C 1
ATOM 575 O O . GLY A 1 73 ? -10.042 5.183 -9.438 1.00 63.75 73 GLY A O 1
ATOM 576 N N . LYS A 1 74 ? -9.301 3.167 -8.766 1.00 73.00 74 LYS A N 1
ATOM 577 C CA . LYS A 1 74 ? -10.609 2.702 -8.292 1.00 73.00 74 LYS A CA 1
ATOM 578 C C . LYS A 1 74 ? -10.582 2.055 -6.916 1.00 73.00 74 LYS A C 1
ATOM 580 O O . LYS A 1 74 ? -11.563 1.410 -6.588 1.00 73.00 74 LYS A O 1
ATOM 585 N N . GLY A 1 75 ? -9.510 2.167 -6.140 1.00 92.56 75 GLY A N 1
ATOM 586 C CA . GLY A 1 75 ? -9.394 1.490 -4.849 1.00 92.56 75 GLY A CA 1
ATOM 587 C C . GLY A 1 75 ? -9.233 2.467 -3.693 1.00 92.56 75 GLY A C 1
ATOM 588 O O . GLY A 1 75 ? -8.415 3.379 -3.782 1.00 92.56 75 GLY A O 1
ATOM 589 N N . VAL A 1 76 ? -9.974 2.246 -2.610 1.00 95.00 76 VAL A N 1
ATOM 590 C CA . VAL A 1 76 ? -9.825 2.983 -1.347 1.00 95.00 76 VAL A CA 1
ATOM 591 C C . VAL A 1 76 ? -9.567 2.020 -0.200 1.00 95.00 76 VAL A C 1
ATOM 593 O O . VAL A 1 76 ? -10.087 0.899 -0.198 1.00 95.00 76 VAL A O 1
ATOM 596 N N . VAL A 1 77 ? -8.779 2.465 0.776 1.00 96.31 77 VAL A N 1
ATOM 597 C CA . VAL A 1 77 ? -8.724 1.846 2.101 1.00 96.31 77 VAL A CA 1
ATOM 598 C C . VAL A 1 77 ? -9.624 2.632 3.046 1.00 96.31 77 VAL A C 1
ATOM 600 O O . VAL A 1 77 ? -9.578 3.857 3.056 1.00 96.31 77 VAL A O 1
ATOM 603 N N . SER A 1 78 ? -10.429 1.936 3.842 1.00 96.62 78 SER A N 1
ATOM 604 C CA . SER A 1 78 ? -11.294 2.534 4.861 1.00 96.62 78 SER A CA 1
ATOM 605 C C . SER A 1 78 ? -10.978 1.944 6.230 1.00 96.62 78 SER A C 1
ATOM 607 O O . SER A 1 78 ? -10.940 0.720 6.385 1.00 96.62 78 SER A O 1
ATOM 609 N N . LEU A 1 79 ? -10.771 2.813 7.216 1.00 96.75 79 LEU A N 1
ATOM 610 C CA . LEU A 1 79 ? -10.386 2.472 8.581 1.00 96.75 79 LEU A CA 1
ATOM 611 C C . LEU A 1 79 ? -11.569 2.763 9.491 1.00 96.75 79 LEU A C 1
ATOM 613 O O . LEU A 1 79 ? -11.971 3.916 9.628 1.00 96.75 79 LEU A O 1
ATOM 617 N N . TRP A 1 80 ? -12.124 1.716 10.094 1.00 97.19 80 TRP A N 1
ATOM 618 C CA . TRP A 1 80 ? -13.376 1.764 10.838 1.00 97.19 80 TRP A CA 1
ATOM 619 C C . TRP A 1 80 ? -13.133 1.634 12.330 1.00 97.19 80 TRP A C 1
ATOM 621 O O . TRP A 1 80 ? -12.498 0.683 12.787 1.00 97.19 80 TRP A O 1
ATOM 631 N N . GLN A 1 81 ? -13.698 2.556 13.096 1.00 95.38 81 GLN A N 1
ATOM 632 C CA . GLN A 1 81 ? -13.560 2.596 14.546 1.00 95.38 81 GLN A CA 1
ATOM 633 C C . GLN A 1 81 ? -14.843 3.050 15.229 1.00 95.38 81 GLN A C 1
ATOM 635 O O . GLN A 1 81 ? -15.745 3.611 14.604 1.00 95.38 81 GLN A O 1
ATOM 640 N N . LYS A 1 82 ? -14.927 2.825 16.539 1.00 90.81 82 LYS A N 1
ATOM 641 C CA . LYS A 1 82 ? -16.003 3.396 17.355 1.00 90.81 82 LYS A CA 1
ATOM 642 C C . LYS A 1 82 ? -15.792 4.897 17.512 1.00 90.81 82 LYS A C 1
ATOM 644 O O . LYS A 1 82 ? -14.663 5.372 17.623 1.00 90.81 82 LYS A O 1
ATOM 649 N N . MET A 1 83 ? -16.889 5.646 17.556 1.00 89.06 83 MET A N 1
ATOM 650 C CA . MET A 1 83 ? -16.825 7.064 17.892 1.00 89.06 83 MET A CA 1
ATOM 651 C C . MET A 1 83 ? -16.293 7.230 19.319 1.00 89.06 83 MET A C 1
ATOM 653 O O . MET A 1 83 ? -16.753 6.548 20.235 1.00 89.06 83 MET A O 1
ATOM 657 N N . ARG A 1 84 ? -15.326 8.133 19.510 1.00 88.06 84 ARG A N 1
ATOM 658 C CA . ARG A 1 84 ? -14.816 8.452 20.847 1.00 88.06 84 ARG A CA 1
ATOM 659 C C . ARG A 1 84 ? -15.918 9.087 21.691 1.00 88.06 84 ARG A C 1
ATOM 661 O O . ARG A 1 84 ? -16.575 10.028 21.251 1.00 88.06 84 ARG A O 1
ATOM 668 N N . GLU A 1 85 ? -16.054 8.625 22.925 1.00 89.38 85 GLU A N 1
ATOM 669 C CA . GLU A 1 85 ? -16.957 9.197 23.928 1.00 89.38 85 GLU A CA 1
ATOM 670 C C . GLU A 1 85 ? -16.295 10.351 24.696 1.00 89.38 85 GLU A C 1
ATOM 672 O O . GLU A 1 85 ? -16.977 11.237 25.208 1.00 89.38 85 GLU A O 1
ATOM 677 N N . SER A 1 86 ? -14.958 10.375 24.755 1.00 91.19 86 SER A N 1
ATOM 678 C CA . SER A 1 86 ? -14.184 11.462 25.361 1.00 91.19 86 SER A CA 1
ATOM 679 C C . SER A 1 86 ? -12.901 11.770 24.577 1.00 91.19 86 SER A C 1
ATOM 681 O O . SER A 1 86 ? -12.355 10.884 23.916 1.00 91.19 86 SER A O 1
ATOM 683 N N . PRO A 1 87 ? -12.353 12.996 24.675 1.00 87.00 87 PRO A N 1
ATOM 684 C CA . PRO A 1 87 ? -11.091 13.353 24.021 1.00 87.00 87 PRO A CA 1
ATOM 685 C C . PRO A 1 87 ? -9.884 12.514 24.469 1.00 87.00 87 PRO A C 1
ATOM 687 O O . PRO A 1 87 ? -8.919 12.380 23.719 1.00 87.00 87 PRO A O 1
ATOM 690 N N . GLN A 1 88 ? -9.919 11.972 25.690 1.00 89.44 88 GLN A N 1
ATOM 691 C CA . GLN A 1 88 ? -8.846 11.159 26.268 1.00 89.44 88 GLN A CA 1
ATOM 692 C C . GLN A 1 88 ? -8.881 9.704 25.782 1.00 89.44 88 GLN A C 1
ATOM 694 O O . GLN A 1 88 ? -7.867 9.009 25.884 1.00 89.44 88 GLN A O 1
ATOM 699 N N . GLN A 1 89 ? -10.022 9.246 25.258 1.00 89.88 89 GLN A N 1
ATOM 700 C CA . GLN A 1 89 ? -10.161 7.905 24.708 1.00 89.88 89 GLN A CA 1
ATOM 701 C C . GLN A 1 89 ? -9.257 7.745 23.483 1.00 89.88 89 GLN A C 1
ATOM 703 O O . GLN A 1 89 ? -9.232 8.592 22.587 1.00 89.88 89 GLN A O 1
ATOM 708 N N . LYS A 1 90 ? -8.494 6.653 23.467 1.00 91.88 90 LYS A N 1
ATOM 709 C CA . LYS A 1 90 ? -7.664 6.271 22.325 1.00 91.88 90 LYS A CA 1
ATOM 710 C C . LYS A 1 90 ? -8.523 5.633 21.244 1.00 91.88 90 LYS A C 1
ATOM 712 O O . LYS A 1 90 ? -9.541 5.013 21.548 1.00 91.88 90 LYS A O 1
ATOM 717 N N . ASP A 1 91 ? -8.090 5.801 20.002 1.00 92.81 91 ASP A N 1
ATOM 718 C CA . ASP A 1 91 ? -8.702 5.125 18.866 1.00 92.81 91 ASP A CA 1
ATOM 719 C C . ASP A 1 91 ? -8.570 3.610 19.005 1.00 92.81 91 ASP A C 1
ATOM 721 O O . ASP A 1 91 ? -7.571 3.093 19.515 1.00 92.81 91 ASP A O 1
ATOM 725 N N . ALA A 1 92 ? -9.607 2.920 18.549 1.00 94.75 92 ALA A N 1
ATOM 726 C CA . ALA A 1 92 ? -9.681 1.472 18.507 1.00 94.75 92 ALA A CA 1
ATOM 727 C C . ALA A 1 92 ? -10.278 1.082 17.155 1.00 94.75 92 ALA A C 1
ATOM 729 O O . ALA A 1 92 ? -11.495 1.160 16.951 1.00 94.75 92 ALA A O 1
ATOM 730 N N . PHE A 1 93 ? -9.406 0.716 16.219 1.00 96.38 93 PHE A N 1
ATOM 731 C CA . PHE A 1 93 ? -9.800 0.302 14.882 1.00 96.38 93 PHE A CA 1
ATOM 732 C C . PHE A 1 93 ? -10.335 -1.127 14.923 1.00 96.38 93 PHE A C 1
ATOM 734 O O . PHE A 1 93 ? -9.614 -2.086 15.196 1.00 96.38 93 PHE A O 1
ATOM 741 N N . GLU A 1 94 ? -11.623 -1.265 14.639 1.00 96.56 94 GLU A N 1
ATOM 742 C CA . GLU A 1 94 ? -12.331 -2.542 14.659 1.00 96.56 94 GLU A CA 1
ATOM 743 C C . GLU A 1 94 ? -12.157 -3.282 13.333 1.00 96.56 94 GLU A C 1
ATOM 745 O O . GLU A 1 94 ? -12.038 -4.505 13.318 1.00 96.56 94 GLU A O 1
ATOM 750 N N . GLN A 1 95 ? -12.145 -2.559 12.207 1.00 96.38 95 GLN A N 1
ATOM 751 C CA . GLN A 1 95 ? -12.027 -3.152 10.873 1.00 96.38 95 GLN A CA 1
ATOM 752 C C . GLN A 1 95 ? -11.262 -2.234 9.917 1.00 96.38 95 GLN A C 1
ATOM 754 O O . GLN A 1 95 ? -11.383 -1.013 9.974 1.00 96.38 95 GLN A O 1
ATOM 759 N N . ILE A 1 96 ? -10.524 -2.831 8.986 1.00 97.12 96 ILE A N 1
ATOM 760 C CA . ILE A 1 96 ? -9.909 -2.136 7.852 1.00 97.12 96 ILE A CA 1
ATOM 761 C C . ILE A 1 96 ? -10.336 -2.869 6.591 1.00 97.12 96 ILE A C 1
ATOM 763 O O . ILE A 1 96 ? -10.253 -4.093 6.545 1.00 97.12 96 ILE A O 1
ATOM 767 N N . HIS A 1 97 ? -10.803 -2.140 5.580 1.00 96.31 97 HIS A N 1
ATOM 768 C CA . HIS A 1 97 ? -11.278 -2.730 4.327 1.00 96.31 97 HIS A CA 1
ATOM 769 C C . HIS A 1 97 ? -10.669 -2.039 3.121 1.00 96.31 97 HIS A C 1
ATOM 771 O O . HIS A 1 97 ? -10.508 -0.822 3.120 1.00 96.31 97 HIS A O 1
ATOM 777 N N . PHE A 1 98 ? -10.426 -2.814 2.066 1.00 96.31 98 PHE A N 1
ATOM 778 C CA . PHE A 1 98 ? -10.080 -2.302 0.742 1.00 96.31 98 PHE A CA 1
ATOM 779 C C . PHE A 1 98 ? -11.270 -2.517 -0.176 1.00 96.31 98 PHE A C 1
ATOM 781 O O . PHE A 1 98 ? -11.791 -3.631 -0.285 1.00 96.31 98 PHE A O 1
ATOM 788 N N . THR A 1 99 ? -11.740 -1.468 -0.838 1.00 96.25 99 THR A N 1
ATOM 789 C CA . THR A 1 99 ? -12.925 -1.569 -1.695 1.00 96.25 99 THR A CA 1
ATOM 790 C C . THR A 1 99 ? -12.767 -0.815 -2.996 1.00 96.25 99 THR A C 1
ATOM 792 O O . THR A 1 99 ? -11.946 0.095 -3.113 1.00 96.25 99 THR A O 1
ATOM 795 N N . CYS A 1 100 ? -13.551 -1.220 -4.000 1.00 94.75 100 CYS A N 1
ATOM 796 C CA . CYS A 1 100 ? -13.702 -0.392 -5.181 1.00 94.75 100 CYS A CA 1
ATOM 797 C C . CYS A 1 100 ? -14.439 0.903 -4.818 1.00 94.75 100 CYS A C 1
ATOM 799 O O . CYS A 1 100 ? -15.477 0.844 -4.161 1.00 94.75 100 CYS A O 1
ATOM 801 N N . PHE A 1 101 ? -13.960 2.029 -5.333 1.00 90.25 101 PHE A N 1
ATOM 802 C CA . PHE A 1 101 ? -14.606 3.327 -5.191 1.00 90.25 101 PHE A CA 1
ATOM 803 C C . PHE A 1 101 ? -16.040 3.307 -5.755 1.00 90.25 101 PHE A C 1
ATOM 805 O O . PHE A 1 101 ? -16.282 2.768 -6.844 1.00 90.25 101 PHE A O 1
ATOM 812 N N . GLY A 1 102 ? -16.985 3.903 -5.029 1.00 90.06 102 GLY A N 1
ATOM 813 C CA . GLY A 1 102 ? -18.410 3.938 -5.342 1.00 90.06 102 GLY A CA 1
ATOM 814 C C . GLY A 1 102 ? -19.157 2.732 -4.772 1.00 90.06 102 GLY A C 1
ATOM 815 O O . GLY A 1 102 ? -19.133 2.463 -3.584 1.00 90.06 102 GLY A O 1
ATOM 816 N N . HIS A 1 103 ? -19.834 1.949 -5.614 1.00 93.12 103 HIS A N 1
ATOM 817 C CA . HIS A 1 103 ? -20.798 0.955 -5.120 1.00 93.12 103 HIS A CA 1
ATOM 818 C C . HIS A 1 103 ? -20.254 -0.022 -4.053 1.00 93.12 103 HIS A C 1
ATOM 820 O O . HIS A 1 103 ? -20.984 -0.386 -3.133 1.00 93.12 103 HIS A O 1
ATOM 826 N N . CYS A 1 104 ? -18.999 -0.470 -4.170 1.00 94.69 104 CYS A N 1
ATOM 827 C CA . CYS A 1 104 ? -18.437 -1.412 -3.200 1.00 94.69 104 CYS A CA 1
ATOM 828 C C . CYS A 1 104 ? -18.143 -0.750 -1.847 1.00 94.69 104 CYS A C 1
ATOM 830 O O . CYS A 1 104 ? -18.423 -1.371 -0.820 1.00 94.69 104 CYS A O 1
ATOM 832 N N . ASP A 1 105 ? -17.612 0.477 -1.841 1.00 93.00 105 ASP A N 1
ATOM 833 C CA . ASP A 1 105 ? -17.389 1.237 -0.606 1.00 93.00 105 ASP A CA 1
ATOM 834 C C . ASP A 1 105 ? -18.718 1.589 0.087 1.00 93.00 105 ASP A C 1
ATOM 836 O O . ASP A 1 105 ? -18.851 1.399 1.297 1.00 93.00 105 ASP A O 1
ATOM 840 N N . ASP A 1 106 ? -19.751 1.938 -0.683 1.00 94.00 106 ASP A N 1
ATOM 841 C CA . ASP A 1 106 ? -21.079 2.283 -0.181 1.00 94.00 106 ASP A CA 1
ATOM 842 C C . ASP A 1 106 ? -21.747 1.105 0.533 1.00 94.00 106 ASP A C 1
ATOM 844 O O . ASP A 1 106 ? -22.384 1.272 1.579 1.00 94.00 106 ASP A O 1
ATOM 848 N N . VAL A 1 107 ? -21.632 -0.100 -0.036 1.00 95.38 107 VAL A N 1
ATOM 849 C CA . VAL A 1 107 ? -22.213 -1.325 0.535 1.00 95.38 107 VAL A CA 1
ATOM 850 C C . VAL A 1 107 ? -21.565 -1.647 1.879 1.00 95.38 107 VAL A C 1
ATOM 852 O O . VAL A 1 107 ? -22.272 -1.851 2.870 1.00 95.38 107 VAL A O 1
ATOM 855 N N . ILE A 1 108 ? -20.231 -1.648 1.933 1.00 94.19 108 ILE A N 1
ATOM 856 C CA . ILE A 1 108 ? -19.495 -1.906 3.175 1.00 94.19 108 ILE A CA 1
ATOM 857 C C . ILE A 1 108 ? -19.770 -0.799 4.196 1.00 94.19 108 ILE A C 1
ATOM 859 O O . ILE A 1 108 ? -20.052 -1.095 5.359 1.00 94.19 108 ILE A O 1
ATOM 863 N N . GLY A 1 109 ? -19.788 0.461 3.762 1.00 94.00 109 GLY A N 1
ATOM 864 C CA . GLY A 1 109 ? -20.030 1.598 4.637 1.00 94.00 109 GLY A CA 1
ATOM 865 C C . GLY A 1 109 ? -21.427 1.607 5.250 1.00 94.00 109 GLY A C 1
ATOM 866 O O . GLY A 1 109 ? -21.574 1.881 6.439 1.00 94.00 109 GLY A O 1
ATOM 867 N N . LYS A 1 110 ? -22.470 1.246 4.493 1.00 94.25 110 LYS A N 1
ATOM 868 C CA . LYS A 1 110 ? -23.831 1.093 5.043 1.00 94.25 110 LYS A CA 1
ATOM 869 C C . LYS A 1 110 ? -23.897 -0.002 6.105 1.00 94.25 110 LYS A C 1
ATOM 871 O O . LYS A 1 110 ? -24.540 0.205 7.132 1.00 94.25 110 LYS A O 1
ATOM 876 N N . ARG A 1 111 ? -23.220 -1.134 5.880 1.00 93.06 111 ARG A N 1
ATOM 877 C CA . ARG A 1 111 ? -23.161 -2.240 6.846 1.00 93.06 111 ARG A CA 1
ATOM 878 C C . ARG A 1 111 ? -22.503 -1.798 8.154 1.00 93.06 111 ARG A C 1
ATOM 880 O O . ARG A 1 111 ? -23.085 -1.977 9.211 1.00 93.06 111 ARG A O 1
ATOM 887 N N . LEU A 1 112 ? -21.329 -1.178 8.082 1.00 94.00 112 LEU A N 1
ATOM 888 C CA . LEU A 1 112 ? -20.539 -0.845 9.274 1.00 94.00 112 LEU A CA 1
ATOM 889 C C . LEU A 1 112 ? -21.081 0.364 10.045 1.00 94.00 112 LEU A C 1
ATOM 891 O O . LEU A 1 112 ? -20.967 0.423 11.269 1.00 94.00 112 LEU A O 1
ATOM 895 N N . ARG A 1 113 ? -21.762 1.296 9.369 1.00 93.50 113 ARG A N 1
ATOM 896 C CA . ARG A 1 113 ? -22.496 2.376 10.050 1.00 93.50 113 ARG A CA 1
ATOM 897 C C . ARG A 1 113 ? -23.711 1.860 10.823 1.00 93.50 113 ARG A C 1
ATOM 899 O O . ARG A 1 113 ? -24.062 2.458 11.837 1.00 93.50 113 ARG A O 1
ATOM 906 N N . ALA A 1 114 ? -24.327 0.748 10.402 1.00 91.62 114 ALA A N 1
ATOM 907 C CA . ALA A 1 114 ? -25.374 0.089 11.192 1.00 91.62 114 ALA A CA 1
ATOM 908 C C . ALA A 1 114 ? -24.829 -0.431 12.537 1.00 91.62 114 ALA A C 1
ATOM 910 O O . ALA A 1 114 ? -25.532 -0.372 13.546 1.00 91.62 114 ALA A O 1
ATOM 911 N N . ASP A 1 115 ? -23.545 -0.802 12.572 1.00 89.75 115 ASP A N 1
ATOM 912 C CA . ASP A 1 115 ? -22.804 -1.179 13.783 1.00 89.75 115 ASP A CA 1
ATOM 913 C C . ASP A 1 115 ? -22.263 0.038 14.567 1.00 89.75 115 ASP A C 1
ATOM 915 O O . ASP A 1 115 ? -21.481 -0.112 15.506 1.00 89.75 115 ASP A O 1
ATOM 919 N N . LYS A 1 116 ? -22.696 1.260 14.212 1.00 91.94 116 LYS A N 1
ATOM 920 C CA . LYS A 1 116 ? -22.284 2.543 14.816 1.00 91.94 116 LYS A CA 1
ATOM 921 C C . LYS A 1 116 ? -20.781 2.835 14.714 1.00 91.94 116 LYS A C 1
ATOM 923 O O . LYS A 1 116 ? -20.231 3.553 15.553 1.00 91.94 116 LYS A O 1
ATOM 928 N N . LEU A 1 117 ? -20.120 2.301 13.689 1.00 94.69 117 LEU A N 1
ATOM 929 C CA . LEU A 1 117 ? -18.732 2.632 13.381 1.00 94.69 117 LEU A CA 1
ATOM 930 C C . LEU A 1 117 ? -18.648 3.881 12.496 1.00 94.69 117 LEU A C 1
ATOM 932 O O . LEU A 1 117 ? -19.534 4.152 11.681 1.00 94.69 117 LEU A O 1
ATOM 936 N N . ILE A 1 118 ? -17.557 4.621 12.660 1.00 93.88 118 ILE A N 1
ATOM 937 C CA . ILE A 1 118 ? -17.166 5.757 11.824 1.00 93.88 118 ILE A CA 1
ATOM 938 C C . ILE A 1 118 ? -15.901 5.407 11.046 1.00 93.88 118 ILE A C 1
ATOM 940 O O . ILE A 1 118 ? -15.088 4.609 11.521 1.00 93.88 118 ILE A O 1
ATOM 944 N N . ASP A 1 119 ? -15.735 6.013 9.872 1.00 93.00 119 ASP A N 1
ATOM 945 C CA . ASP A 1 119 ? -14.605 5.758 8.987 1.00 93.00 119 ASP A CA 1
ATOM 946 C C . ASP A 1 119 ? -13.809 7.001 8.597 1.00 93.00 119 ASP A C 1
ATOM 948 O O . ASP A 1 119 ? -14.338 8.109 8.512 1.00 93.00 119 ASP A O 1
ATOM 952 N N . GLY A 1 120 ? -12.525 6.773 8.324 1.00 92.38 120 GLY A N 1
ATOM 953 C CA . GLY A 1 120 ? -11.705 7.603 7.447 1.00 92.38 120 GLY A CA 1
ATOM 954 C C . GLY A 1 120 ? -11.237 6.767 6.256 1.00 92.38 120 GLY A C 1
ATOM 955 O O . GLY A 1 120 ? -10.976 5.571 6.417 1.00 92.38 120 GLY A O 1
ATOM 956 N N . TRP A 1 121 ? -11.141 7.376 5.073 1.00 93.56 121 TRP A N 1
ATOM 957 C CA . TRP A 1 121 ? -10.685 6.696 3.860 1.00 93.56 121 TRP A CA 1
ATOM 958 C C . TRP A 1 121 ? -9.524 7.427 3.185 1.00 93.56 121 TRP A C 1
ATOM 960 O O . TRP A 1 121 ? -9.404 8.645 3.292 1.00 93.56 121 TRP A O 1
ATOM 970 N N . GLU A 1 122 ? -8.695 6.666 2.474 1.00 93.94 122 GLU A N 1
ATOM 971 C CA . GLU A 1 122 ? -7.567 7.155 1.670 1.00 93.94 122 GLU A CA 1
ATOM 972 C C . GLU A 1 122 ? -7.529 6.413 0.314 1.00 93.94 122 GLU A C 1
ATOM 974 O O . GLU A 1 122 ? -7.897 5.233 0.236 1.00 93.94 122 GLU A O 1
ATOM 979 N N . ASP A 1 123 ? -7.103 7.082 -0.767 1.00 94.00 123 ASP A N 1
ATOM 980 C CA . ASP A 1 123 ? -6.929 6.460 -2.098 1.00 94.00 123 ASP A CA 1
ATOM 981 C C . ASP A 1 123 ? -5.675 5.571 -2.093 1.00 94.00 123 ASP A C 1
ATOM 983 O O . ASP A 1 123 ? -4.586 5.978 -1.683 1.00 94.00 123 ASP A O 1
ATOM 987 N N . ILE A 1 124 ? -5.806 4.338 -2.583 1.00 94.56 124 ILE A N 1
ATOM 988 C CA . ILE A 1 124 ? -4.708 3.360 -2.607 1.00 94.56 124 ILE A CA 1
ATOM 989 C C . ILE A 1 124 ? -3.529 3.841 -3.470 1.00 94.56 124 ILE A C 1
ATOM 991 O O . ILE A 1 124 ? -2.369 3.554 -3.157 1.00 94.56 124 ILE A O 1
ATOM 995 N N . ARG A 1 125 ? -3.784 4.607 -4.538 1.00 91.44 125 ARG A N 1
ATOM 996 C CA . ARG A 1 125 ? -2.722 5.203 -5.362 1.00 91.44 125 ARG A CA 1
ATOM 997 C C . ARG A 1 125 ? -1.946 6.263 -4.606 1.00 91.44 125 ARG A C 1
ATOM 999 O O . ARG A 1 125 ? -0.732 6.327 -4.771 1.00 91.44 125 ARG A O 1
ATOM 1006 N N . ASP A 1 126 ? -2.625 7.057 -3.785 1.00 93.56 126 ASP A N 1
ATOM 1007 C CA . ASP A 1 126 ? -1.967 8.099 -3.002 1.00 93.56 126 ASP A CA 1
ATOM 1008 C C . ASP A 1 126 ? -1.041 7.454 -1.973 1.00 93.56 126 ASP A C 1
ATOM 1010 O O . ASP A 1 126 ? 0.106 7.869 -1.833 1.00 93.56 126 ASP A O 1
ATOM 1014 N N . ILE A 1 127 ? -1.481 6.362 -1.338 1.00 94.81 127 ILE A N 1
ATOM 1015 C CA . ILE A 1 127 ? -0.635 5.561 -0.440 1.00 94.81 127 ILE A CA 1
ATOM 1016 C C . ILE A 1 127 ? 0.553 4.951 -1.188 1.00 94.81 127 ILE A C 1
ATOM 1018 O O . ILE A 1 127 ? 1.637 4.842 -0.623 1.00 94.81 127 ILE A O 1
ATOM 1022 N N . SER A 1 128 ? 0.384 4.607 -2.465 1.00 92.56 128 SER A N 1
ATOM 1023 C CA . SER A 1 128 ? 1.448 4.064 -3.319 1.00 92.56 128 SER A CA 1
ATOM 1024 C C . SER A 1 128 ? 2.496 5.106 -3.740 1.00 92.56 128 SER A C 1
ATOM 1026 O O . SER A 1 128 ? 3.445 4.764 -4.441 1.00 92.56 128 SER A O 1
ATOM 1028 N N . ILE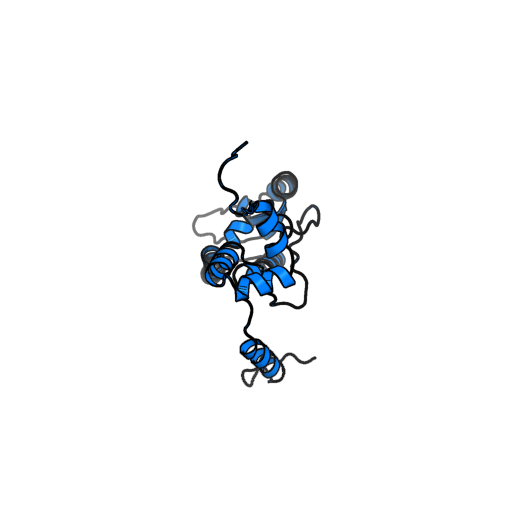 A 1 129 ? 2.371 6.371 -3.325 1.00 93.25 129 ILE A N 1
ATOM 1029 C CA . ILE A 1 129 ? 3.430 7.373 -3.479 1.00 93.25 129 ILE A CA 1
ATOM 1030 C C . ILE A 1 129 ? 4.482 7.130 -2.382 1.00 93.25 129 ILE A C 1
ATOM 1032 O O . ILE A 1 129 ? 4.122 7.131 -1.204 1.00 93.25 129 ILE A O 1
ATOM 1036 N N . PRO A 1 130 ? 5.790 6.997 -2.695 1.00 95.25 130 PRO A N 1
ATOM 1037 C CA . PRO A 1 130 ? 6.806 6.591 -1.714 1.00 95.25 130 PRO A CA 1
ATOM 1038 C C . PRO A 1 130 ? 6.831 7.404 -0.412 1.00 95.25 130 PRO A C 1
ATOM 1040 O O . PRO A 1 130 ? 6.981 6.848 0.677 1.00 95.25 130 PRO A O 1
ATOM 1043 N N . THR A 1 131 ? 6.648 8.723 -0.503 1.00 96.44 131 THR A N 1
ATOM 1044 C CA . THR A 1 131 ? 6.619 9.622 0.660 1.00 96.44 131 THR A CA 1
ATOM 1045 C C . THR A 1 131 ? 5.349 9.470 1.498 1.00 96.44 131 THR A C 1
ATOM 1047 O O . THR A 1 131 ? 5.396 9.635 2.717 1.00 96.44 131 THR A O 1
ATOM 1050 N N . VAL A 1 132 ? 4.222 9.127 0.873 1.00 96.56 132 VAL A N 1
ATOM 1051 C CA . VAL A 1 132 ? 2.953 8.866 1.561 1.00 96.56 132 VAL A CA 1
ATOM 1052 C C . VAL A 1 132 ? 2.973 7.478 2.199 1.00 96.56 132 VAL A C 1
ATOM 1054 O O . VAL A 1 132 ? 2.565 7.354 3.351 1.00 96.56 132 VAL A O 1
ATOM 1057 N N . TYR A 1 133 ? 3.528 6.472 1.517 1.00 97.44 133 TYR A N 1
ATOM 1058 C CA . TYR A 1 133 ? 3.712 5.123 2.055 1.00 97.44 133 TYR A CA 1
ATOM 1059 C C . TYR A 1 133 ? 4.521 5.135 3.355 1.00 97.44 133 TYR A C 1
ATOM 1061 O O . TYR A 1 133 ? 4.084 4.604 4.374 1.00 97.44 133 TYR A O 1
ATOM 1069 N N . ILE A 1 134 ? 5.694 5.785 3.361 1.00 97.75 134 ILE A N 1
ATOM 1070 C CA . ILE A 1 134 ? 6.519 5.832 4.576 1.00 97.75 134 ILE A CA 1
ATOM 1071 C C . ILE A 1 134 ? 5.847 6.642 5.688 1.00 97.75 134 ILE A C 1
ATOM 1073 O O . ILE A 1 134 ? 5.963 6.282 6.859 1.00 97.75 134 ILE A O 1
ATOM 1077 N N . ARG A 1 135 ? 5.095 7.697 5.340 1.00 97.12 135 ARG A N 1
ATOM 1078 C CA . ARG A 1 135 ? 4.273 8.438 6.304 1.00 97.12 135 ARG A CA 1
ATOM 1079 C C . ARG A 1 135 ? 3.240 7.516 6.946 1.00 97.12 135 ARG A C 1
ATOM 1081 O O . ARG A 1 135 ? 3.110 7.542 8.160 1.00 97.12 135 ARG A O 1
ATOM 1088 N N . TRP A 1 136 ? 2.574 6.677 6.156 1.00 96.19 136 TRP A N 1
ATOM 1089 C CA . TRP A 1 136 ? 1.627 5.666 6.627 1.00 96.19 136 TRP A CA 1
ATOM 1090 C C . TRP A 1 136 ? 2.263 4.683 7.610 1.00 96.19 136 TRP A C 1
ATOM 1092 O O . TRP A 1 136 ? 1.761 4.518 8.720 1.00 96.19 136 TRP A O 1
ATOM 1102 N N . VAL A 1 137 ? 3.413 4.103 7.254 1.00 97.75 137 VAL A N 1
ATOM 1103 C CA . VAL A 1 137 ? 4.162 3.202 8.148 1.00 97.75 137 VAL A CA 1
ATOM 1104 C C . VAL A 1 137 ? 4.493 3.898 9.472 1.00 97.75 137 VAL A C 1
ATOM 1106 O O . VAL A 1 137 ? 4.266 3.341 10.544 1.00 97.75 137 VAL A O 1
ATOM 1109 N N . MET A 1 138 ? 4.991 5.135 9.419 1.00 97.94 138 MET A N 1
ATOM 1110 C CA . MET A 1 138 ? 5.336 5.893 10.624 1.00 97.94 138 MET A CA 1
ATOM 1111 C C . MET A 1 138 ? 4.107 6.270 11.458 1.00 97.94 138 MET A C 1
ATOM 1113 O O . MET A 1 138 ? 4.182 6.218 12.685 1.00 97.94 138 MET A O 1
ATOM 1117 N N . SER A 1 139 ? 2.982 6.619 10.828 1.00 95.81 139 SER A N 1
ATOM 1118 C CA . SER A 1 139 ? 1.718 6.883 11.525 1.00 95.81 139 SER A CA 1
ATOM 1119 C C . SER A 1 139 ? 1.274 5.665 12.323 1.00 95.81 139 SER A C 1
ATOM 1121 O O . SER A 1 139 ? 1.068 5.794 13.525 1.00 95.81 139 SER A O 1
ATOM 1123 N N . VAL A 1 140 ? 1.260 4.478 11.709 1.00 96.00 140 VAL A N 1
ATOM 1124 C CA . VAL A 1 140 ? 0.911 3.219 12.388 1.00 96.00 140 VAL A CA 1
ATOM 1125 C C . VAL A 1 140 ? 1.820 2.970 13.595 1.00 96.00 140 VAL A C 1
ATOM 1127 O O . VAL A 1 140 ? 1.341 2.692 14.692 1.00 96.00 140 VAL A O 1
ATOM 1130 N N . LEU A 1 141 ? 3.141 3.119 13.438 1.00 97.81 141 LEU A N 1
ATOM 1131 C CA . LEU A 1 141 ? 4.087 2.929 14.546 1.00 97.81 141 LEU A CA 1
ATOM 1132 C C . LEU A 1 141 ? 3.860 3.931 15.690 1.00 97.81 141 LEU A C 1
ATOM 1134 O O . LEU A 1 141 ? 3.927 3.566 16.867 1.00 97.81 141 LEU A O 1
ATOM 1138 N N . ASN A 1 142 ? 3.580 5.192 15.359 1.00 97.56 142 ASN A N 1
ATOM 1139 C CA . ASN A 1 142 ? 3.296 6.236 16.342 1.00 97.56 142 ASN A CA 1
ATOM 1140 C C . ASN A 1 142 ? 1.964 5.999 17.062 1.00 97.56 142 ASN A C 1
ATOM 1142 O O . ASN A 1 142 ? 1.883 6.176 18.278 1.00 97.56 142 ASN A O 1
ATOM 1146 N N . GLU A 1 143 ? 0.937 5.575 16.333 1.00 95.12 143 GLU A N 1
ATOM 1147 C CA . GLU A 1 143 ? -0.375 5.226 16.869 1.00 95.12 143 GLU A CA 1
ATOM 1148 C C . GLU A 1 143 ? -0.272 4.076 17.868 1.00 95.12 143 GLU A C 1
ATOM 1150 O O . GLU A 1 143 ? -0.693 4.242 19.018 1.00 95.12 143 GLU A O 1
ATOM 1155 N N . LEU A 1 144 ? 0.383 2.975 17.483 1.00 95.69 144 LEU A N 1
ATOM 1156 C CA . LEU A 1 144 ? 0.651 1.837 18.367 1.00 95.69 144 LEU A CA 1
ATOM 1157 C C . LEU A 1 144 ? 1.391 2.280 19.636 1.00 95.69 144 LEU A C 1
ATOM 1159 O O . LEU A 1 144 ? 0.985 1.947 20.749 1.00 95.69 144 LEU A O 1
ATOM 1163 N N . ARG A 1 145 ? 2.433 3.111 19.496 1.00 96.69 145 ARG A N 1
ATOM 1164 C CA . ARG A 1 145 ? 3.160 3.677 20.646 1.00 96.69 145 ARG A CA 1
ATOM 1165 C C . ARG A 1 145 ? 2.266 4.539 21.542 1.00 96.69 145 ARG A C 1
ATOM 1167 O O . ARG A 1 145 ? 2.487 4.602 22.750 1.00 96.69 145 ARG A O 1
ATOM 1174 N N . SER A 1 146 ? 1.289 5.232 20.965 1.00 94.50 146 SER A N 1
ATOM 1175 C CA . SER A 1 146 ? 0.373 6.125 21.682 1.00 94.50 146 SER A CA 1
ATOM 1176 C C . SER A 1 146 ? -0.799 5.409 22.371 1.00 94.50 146 SER A C 1
ATOM 1178 O O . SER A 1 146 ? -1.568 6.069 23.083 1.00 94.50 146 SER A O 1
ATOM 1180 N N . GLY A 1 147 ? -0.916 4.089 22.179 1.00 95.06 147 GLY A N 1
ATOM 1181 C CA . GLY A 1 147 ? -1.959 3.236 22.749 1.00 95.06 147 GLY A CA 1
ATOM 1182 C C . GLY A 1 147 ? -3.197 3.056 21.869 1.00 95.06 147 GLY A C 1
ATOM 1183 O O . GLY A 1 147 ? -4.228 2.645 22.393 1.00 95.06 147 GLY A O 1
ATOM 1184 N N . VAL A 1 148 ? -3.126 3.381 20.573 1.00 95.62 148 VAL A N 1
ATOM 1185 C CA . VAL A 1 148 ? -4.173 3.004 19.607 1.00 95.62 148 VAL A CA 1
ATOM 1186 C C . VAL A 1 148 ? -4.165 1.492 19.436 1.00 95.62 148 VAL A C 1
ATOM 1188 O O . VAL A 1 148 ? -3.098 0.882 19.327 1.00 95.62 148 VAL A O 1
ATOM 1191 N N . THR A 1 149 ? -5.349 0.891 19.407 1.00 96.31 149 THR A N 1
ATOM 1192 C CA . THR A 1 149 ? -5.504 -0.552 19.231 1.00 96.31 149 THR A CA 1
ATOM 1193 C C . THR A 1 149 ? -6.137 -0.883 17.889 1.00 96.31 149 THR A C 1
ATOM 1195 O O . THR A 1 149 ? -6.881 -0.097 17.305 1.00 96.31 149 THR A O 1
ATOM 1198 N N . TYR A 1 150 ? -5.828 -2.081 17.412 1.00 97.25 150 TYR A N 1
ATOM 1199 C CA . TYR A 1 150 ? -6.392 -2.673 16.212 1.00 97.25 150 TYR A CA 1
ATOM 1200 C C . TYR A 1 150 ? -6.946 -4.038 16.607 1.00 97.25 150 TYR A C 1
ATOM 1202 O O . TYR A 1 150 ? -6.288 -4.761 17.358 1.00 97.25 150 TYR A O 1
ATOM 1210 N N . SER A 1 151 ? -8.136 -4.396 16.127 1.00 97.44 151 SER A N 1
ATOM 1211 C CA . SER A 1 151 ? -8.576 -5.792 16.186 1.00 97.44 151 SER A CA 1
ATOM 1212 C C . SER A 1 151 ? -7.599 -6.675 15.403 1.00 97.44 151 SER A C 1
ATOM 1214 O O . SER A 1 151 ? -6.928 -6.192 14.486 1.00 97.44 151 SER A O 1
ATOM 1216 N N . ASP A 1 152 ? -7.542 -7.971 15.716 1.00 97.56 152 ASP A N 1
ATOM 1217 C CA . ASP A 1 152 ? -6.644 -8.900 15.017 1.00 97.56 152 ASP A CA 1
ATOM 1218 C C . ASP A 1 152 ? -6.857 -8.838 13.497 1.00 97.56 152 ASP A C 1
ATOM 1220 O O . ASP A 1 152 ? -5.909 -8.669 12.736 1.00 97.56 152 ASP A O 1
ATOM 1224 N N . GLN A 1 153 ? -8.116 -8.851 13.046 1.00 96.38 153 GLN A N 1
ATOM 1225 C CA . GLN A 1 153 ? -8.437 -8.767 11.621 1.00 96.38 153 GLN A CA 1
ATOM 1226 C C . GLN A 1 153 ? -8.052 -7.415 11.005 1.00 96.38 153 GLN A C 1
ATOM 1228 O O . GLN A 1 153 ? -7.565 -7.372 9.875 1.00 96.38 153 GLN A O 1
ATOM 1233 N N . ALA A 1 154 ? -8.264 -6.307 11.721 1.00 96.88 154 ALA A N 1
ATOM 1234 C CA . ALA A 1 154 ? -7.847 -4.988 11.255 1.00 96.88 154 ALA A CA 1
ATOM 1235 C C . ALA A 1 154 ? -6.323 -4.922 11.094 1.00 96.88 154 ALA A C 1
ATOM 1237 O O . ALA A 1 154 ? -5.832 -4.408 10.091 1.00 96.88 154 ALA A O 1
ATOM 1238 N N . PHE A 1 155 ? -5.580 -5.481 12.049 1.00 97.38 155 PHE A N 1
ATOM 1239 C CA . PHE A 1 155 ? -4.125 -5.502 12.017 1.00 97.38 155 PHE A CA 1
ATOM 1240 C C . PHE A 1 155 ? -3.575 -6.405 10.905 1.00 97.38 155 PHE A C 1
ATOM 1242 O O . PHE A 1 155 ? -2.636 -6.018 10.210 1.00 97.38 155 PHE A O 1
ATOM 1249 N N . GLU A 1 156 ? -4.179 -7.574 10.674 1.00 97.62 156 GLU A N 1
ATOM 1250 C CA . GLU A 1 156 ? -3.829 -8.438 9.539 1.00 97.62 156 GLU A CA 1
ATOM 1251 C C . GLU A 1 156 ? -4.042 -7.729 8.199 1.00 97.62 156 GLU A C 1
ATOM 1253 O O . GLU A 1 156 ? -3.126 -7.691 7.375 1.00 97.62 156 GLU A O 1
ATOM 1258 N N . ASN A 1 157 ? -5.190 -7.073 8.020 1.00 97.31 157 ASN A N 1
ATOM 1259 C CA . ASN A 1 157 ? -5.466 -6.309 6.805 1.00 97.31 157 ASN A CA 1
ATOM 1260 C C . ASN A 1 157 ? -4.467 -5.148 6.654 1.00 97.31 157 ASN A C 1
ATOM 1262 O O . ASN A 1 157 ? -3.952 -4.907 5.567 1.00 97.31 157 ASN A O 1
ATOM 1266 N N . LEU A 1 158 ? -4.108 -4.453 7.737 1.00 96.62 158 LEU A N 1
ATOM 1267 C CA . LEU A 1 158 ? -3.088 -3.403 7.688 1.00 96.62 158 LEU A CA 1
ATOM 1268 C C . LEU A 1 158 ? -1.734 -3.924 7.185 1.00 96.62 158 LEU A C 1
ATOM 1270 O O . LEU A 1 158 ? -1.109 -3.287 6.336 1.00 96.62 158 LEU A O 1
ATOM 1274 N N . LYS A 1 159 ? -1.281 -5.088 7.671 1.00 96.31 159 LYS A N 1
ATOM 1275 C CA . LYS A 1 159 ? -0.049 -5.722 7.172 1.00 96.31 159 LYS A CA 1
ATOM 1276 C C . LYS A 1 159 ? -0.172 -6.092 5.698 1.00 96.31 159 LYS A C 1
ATOM 1278 O O . LYS A 1 159 ? 0.771 -5.850 4.947 1.00 96.31 159 LYS A O 1
ATOM 1283 N N . GLU A 1 160 ? -1.309 -6.655 5.291 1.00 95.94 160 GLU A N 1
ATOM 1284 C CA . GLU A 1 160 ? -1.580 -6.989 3.892 1.00 95.94 160 GLU A CA 1
ATOM 1285 C C . GLU A 1 160 ? -1.466 -5.746 3.006 1.00 95.94 160 GLU A C 1
ATOM 1287 O O . GLU A 1 160 ? -0.718 -5.768 2.033 1.00 95.94 160 GLU A O 1
ATOM 1292 N N . LEU A 1 161 ? -2.100 -4.631 3.383 1.00 95.88 161 LEU A N 1
ATOM 1293 C CA . LEU A 1 161 ? -1.994 -3.364 2.657 1.00 95.88 161 LEU A CA 1
ATOM 1294 C C . LEU A 1 161 ? -0.534 -2.939 2.477 1.00 95.88 161 LEU A C 1
ATOM 1296 O O . LEU A 1 161 ? -0.100 -2.664 1.359 1.00 95.88 161 LEU A O 1
ATOM 1300 N N . LEU A 1 162 ? 0.235 -2.895 3.569 1.00 95.88 162 LEU A N 1
ATOM 1301 C CA . LEU A 1 162 ? 1.631 -2.459 3.521 1.00 95.88 162 LEU A CA 1
ATOM 1302 C C . LEU A 1 162 ? 2.470 -3.373 2.616 1.00 95.88 162 LEU A C 1
ATOM 1304 O O . LEU A 1 162 ? 3.209 -2.887 1.761 1.00 95.88 162 LEU A O 1
ATOM 1308 N N . LEU A 1 163 ? 2.315 -4.691 2.745 1.00 95.00 163 LEU A N 1
ATOM 1309 C CA . LEU A 1 163 ? 3.047 -5.662 1.932 1.00 95.00 163 LEU A CA 1
ATOM 1310 C C . LEU A 1 163 ? 2.672 -5.581 0.448 1.00 95.00 163 LEU A C 1
ATOM 1312 O O . LEU A 1 163 ? 3.562 -5.592 -0.399 1.00 95.00 163 LEU A O 1
ATOM 1316 N N . GLN A 1 164 ? 1.383 -5.459 0.125 1.00 94.25 164 GLN A N 1
ATOM 1317 C CA . GLN A 1 164 ? 0.900 -5.407 -1.257 1.00 94.25 164 GLN A CA 1
ATOM 1318 C C . GLN A 1 164 ? 1.294 -4.102 -1.968 1.00 94.25 164 GLN A C 1
ATOM 1320 O O . GLN A 1 164 ? 1.541 -4.111 -3.176 1.00 94.25 164 GLN A O 1
ATOM 1325 N N . LEU A 1 165 ? 1.397 -2.984 -1.238 1.00 94.25 165 LEU A N 1
ATOM 1326 C CA . LEU A 1 165 ? 1.784 -1.686 -1.807 1.00 94.25 165 LEU A CA 1
ATOM 1327 C C . LEU A 1 165 ? 3.296 -1.451 -1.848 1.00 94.25 165 LEU A C 1
ATOM 1329 O O . LEU A 1 165 ? 3.765 -0.702 -2.705 1.00 94.25 165 LEU A O 1
ATOM 1333 N N . PHE A 1 166 ? 4.083 -2.104 -0.988 1.00 95.56 166 PHE A N 1
ATOM 1334 C CA . PHE A 1 166 ? 5.536 -1.912 -0.948 1.00 95.56 166 PHE A CA 1
ATOM 1335 C C . PHE A 1 166 ? 6.244 -2.063 -2.316 1.00 95.56 166 PHE A C 1
ATOM 1337 O O . PHE A 1 166 ? 7.094 -1.232 -2.646 1.00 95.56 166 PHE A O 1
ATOM 1344 N N . PRO A 1 167 ? 5.887 -3.037 -3.175 1.00 93.88 167 PRO A N 1
ATOM 1345 C CA . PRO A 1 167 ? 6.432 -3.152 -4.526 1.00 93.88 167 PRO A CA 1
ATOM 1346 C C . PRO A 1 167 ? 6.269 -1.909 -5.402 1.00 93.88 167 PRO A C 1
ATOM 1348 O O . PRO A 1 167 ? 7.118 -1.667 -6.252 1.00 93.88 167 PRO A O 1
ATOM 1351 N N . TYR A 1 168 ? 5.211 -1.118 -5.215 1.00 91.75 168 TYR A N 1
ATOM 1352 C CA . TYR A 1 168 ? 4.963 0.090 -6.008 1.00 91.75 168 TYR A CA 1
ATOM 1353 C C . TYR A 1 168 ? 5.867 1.260 -5.602 1.00 91.75 168 TYR A C 1
ATOM 1355 O O . TYR A 1 168 ? 6.079 2.173 -6.396 1.00 91.75 168 TYR A O 1
ATOM 1363 N N . VAL A 1 169 ? 6.426 1.223 -4.390 1.00 92.81 169 VAL A N 1
ATOM 1364 C CA . VAL A 1 169 ? 7.310 2.275 -3.861 1.00 92.81 169 VAL A CA 1
ATOM 1365 C C . VAL A 1 169 ? 8.780 1.873 -3.825 1.00 92.81 169 VAL A C 1
ATOM 1367 O O . VAL A 1 169 ? 9.657 2.723 -3.666 1.00 92.81 169 VAL A O 1
ATOM 1370 N N . ALA A 1 170 ? 9.063 0.579 -3.943 1.00 93.25 170 ALA A N 1
ATOM 1371 C CA . ALA A 1 170 ? 10.407 0.037 -3.921 1.00 93.25 170 ALA A CA 1
ATOM 1372 C C . ALA A 1 170 ? 11.042 0.021 -5.317 1.00 93.25 170 ALA A C 1
ATOM 1374 O O . ALA A 1 170 ? 10.369 -0.046 -6.344 1.00 93.25 170 ALA A O 1
ATOM 1375 N N . ARG A 1 171 ? 12.377 -0.004 -5.354 1.00 91.12 171 ARG A N 1
ATOM 1376 C CA . ARG A 1 171 ? 13.121 -0.354 -6.569 1.00 91.12 171 ARG A CA 1
ATOM 1377 C C . ARG A 1 171 ? 13.301 -1.863 -6.676 1.00 91.12 171 ARG A C 1
ATOM 1379 O O . ARG A 1 171 ? 13.298 -2.577 -5.673 1.00 91.12 171 ARG A O 1
ATOM 1386 N N . HIS A 1 172 ? 13.576 -2.339 -7.886 1.00 89.56 172 HIS A N 1
ATOM 1387 C CA . HIS A 1 172 ? 14.056 -3.704 -8.068 1.00 89.56 172 HIS A CA 1
ATOM 1388 C C . HIS A 1 172 ? 15.364 -3.939 -7.283 1.00 89.56 172 HIS A C 1
ATOM 1390 O O . HIS A 1 172 ? 16.249 -3.067 -7.284 1.00 89.56 172 HIS A O 1
ATOM 1396 N N . PRO A 1 173 ? 15.516 -5.106 -6.633 1.00 89.00 173 PRO A N 1
ATOM 1397 C CA . PRO A 1 173 ? 16.794 -5.525 -6.079 1.00 89.00 173 PRO A CA 1
ATOM 1398 C C . PRO A 1 173 ? 17.842 -5.634 -7.186 1.00 89.00 173 PRO A C 1
ATOM 1400 O O . PRO A 1 173 ? 17.549 -6.045 -8.311 1.00 89.00 173 PRO A O 1
ATOM 1403 N N . THR A 1 174 ? 19.080 -5.281 -6.864 1.00 91.00 174 THR A N 1
ATOM 1404 C CA . THR A 1 174 ? 20.223 -5.569 -7.733 1.00 91.00 174 THR A CA 1
ATOM 1405 C C . THR A 1 174 ? 20.540 -7.067 -7.714 1.00 91.00 174 THR A C 1
ATOM 1407 O O . THR A 1 174 ? 20.074 -7.812 -6.845 1.00 91.00 174 THR A O 1
ATOM 1410 N N . ALA A 1 175 ? 21.366 -7.523 -8.659 1.00 91.00 175 ALA A N 1
ATOM 1411 C CA . ALA A 1 175 ? 21.845 -8.906 -8.667 1.00 91.00 175 ALA A CA 1
ATOM 1412 C C . ALA A 1 175 ? 22.585 -9.250 -7.360 1.00 91.00 175 ALA A C 1
ATOM 1414 O O . ALA A 1 175 ? 22.246 -10.233 -6.714 1.00 91.00 175 ALA A 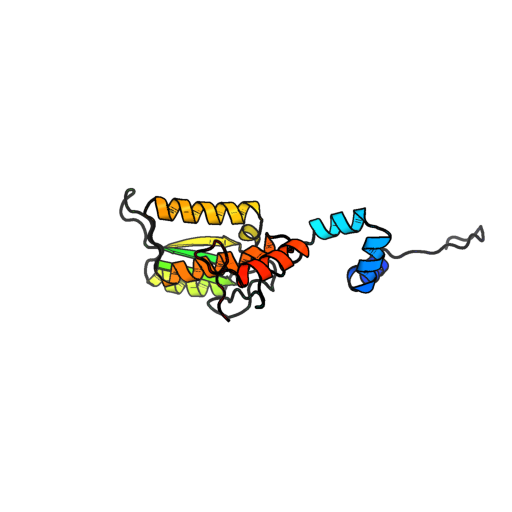O 1
ATOM 1415 N N . ALA A 1 176 ? 23.489 -8.370 -6.914 1.00 94.56 176 ALA A N 1
ATOM 1416 C CA . ALA A 1 176 ? 24.247 -8.556 -5.678 1.00 94.56 176 ALA A CA 1
ATOM 1417 C C . ALA A 1 176 ? 23.349 -8.626 -4.428 1.00 94.56 176 ALA A C 1
ATOM 1419 O O . ALA A 1 176 ? 23.586 -9.435 -3.536 1.00 94.56 176 ALA A O 1
ATOM 1420 N N . GLU A 1 177 ? 22.291 -7.815 -4.358 1.00 93.25 177 GLU A N 1
ATOM 1421 C CA . GLU A 1 177 ? 21.325 -7.886 -3.251 1.00 93.25 177 GLU A CA 1
ATOM 1422 C C . GLU A 1 177 ? 20.494 -9.167 -3.297 1.00 93.25 177 GLU A C 1
ATOM 1424 O O . GLU A 1 177 ? 20.221 -9.761 -2.257 1.00 93.25 177 GLU A O 1
ATOM 1429 N N . SER A 1 178 ? 20.124 -9.620 -4.495 1.00 91.06 178 SER A N 1
ATOM 1430 C CA . SER A 1 178 ? 19.409 -10.887 -4.677 1.00 91.06 178 SER A CA 1
ATOM 1431 C C . SER A 1 178 ? 20.275 -12.081 -4.264 1.00 91.06 178 SER A C 1
ATOM 1433 O O . SER A 1 178 ? 19.783 -12.999 -3.608 1.00 91.06 178 SER A O 1
ATOM 1435 N N . ASP A 1 179 ? 21.569 -12.056 -4.594 1.00 92.50 179 ASP A N 1
ATOM 1436 C CA . ASP A 1 179 ? 22.552 -13.045 -4.140 1.00 92.50 179 ASP A CA 1
ATOM 1437 C C . ASP A 1 179 ? 22.666 -13.035 -2.616 1.00 92.50 179 ASP A C 1
ATOM 1439 O O . ASP A 1 179 ? 22.509 -14.075 -1.972 1.00 92.50 179 ASP A O 1
ATOM 1443 N N . ARG A 1 180 ? 22.815 -11.845 -2.026 1.00 92.31 180 ARG A N 1
ATOM 1444 C CA . ARG A 1 180 ? 22.910 -11.685 -0.576 1.00 92.31 180 ARG A CA 1
ATOM 1445 C C . ARG A 1 180 ? 21.659 -12.165 0.160 1.00 92.31 180 ARG A C 1
ATOM 1447 O O . ARG A 1 180 ? 21.781 -12.770 1.220 1.00 92.31 180 ARG A O 1
ATOM 1454 N N . LEU A 1 181 ? 20.464 -11.925 -0.377 1.00 90.12 181 LEU A N 1
ATOM 1455 C CA . LEU A 1 181 ? 19.214 -12.420 0.210 1.00 90.12 181 LEU A CA 1
ATOM 1456 C C . LEU A 1 181 ? 19.164 -13.953 0.244 1.00 90.12 181 LEU A C 1
ATOM 1458 O O . LEU A 1 181 ? 18.708 -14.520 1.236 1.00 90.12 181 LEU A O 1
ATOM 1462 N N . ARG A 1 182 ? 19.672 -14.627 -0.798 1.00 88.75 182 ARG A N 1
ATOM 1463 C CA . ARG A 1 182 ? 19.774 -16.096 -0.816 1.00 88.75 182 ARG A CA 1
ATOM 1464 C C . ARG A 1 182 ? 20.735 -16.606 0.247 1.00 88.75 182 ARG A C 1
ATOM 1466 O O . ARG A 1 182 ? 20.385 -17.528 0.975 1.00 88.75 182 ARG A O 1
ATOM 1473 N N . GLU A 1 183 ? 21.901 -15.980 0.378 1.00 90.06 183 GLU A N 1
ATOM 1474 C CA . GLU A 1 183 ? 22.851 -16.311 1.446 1.00 90.06 183 GLU A CA 1
ATOM 1475 C C . GLU A 1 183 ? 22.217 -16.134 2.828 1.00 90.06 183 GLU A C 1
ATOM 1477 O O . GLU A 1 183 ? 22.253 -17.049 3.647 1.00 90.06 183 GLU A O 1
ATOM 1482 N N . LEU A 1 184 ? 21.585 -14.982 3.075 1.00 90.69 184 LEU A N 1
ATOM 1483 C CA . LEU A 1 184 ? 20.922 -14.691 4.344 1.00 90.69 184 LEU A CA 1
ATOM 1484 C C . LEU A 1 184 ? 19.817 -15.699 4.675 1.00 90.69 184 LEU A C 1
ATOM 1486 O O . LEU A 1 184 ? 19.642 -16.017 5.848 1.00 90.69 184 LEU A O 1
ATOM 1490 N N . GLY A 1 185 ? 19.107 -16.226 3.673 1.00 87.44 185 GLY A N 1
ATOM 1491 C CA . GLY A 1 185 ? 18.119 -17.290 3.860 1.00 87.44 185 GLY A CA 1
ATOM 1492 C C . GLY A 1 185 ? 18.711 -18.557 4.484 1.00 87.44 185 GLY A C 1
ATOM 1493 O O . GLY A 1 185 ? 18.088 -19.141 5.363 1.00 87.44 185 GLY A O 1
ATOM 1494 N N . THR A 1 186 ? 19.939 -18.923 4.098 1.00 88.69 186 THR A N 1
ATOM 1495 C CA . THR A 1 186 ? 20.646 -20.115 4.612 1.00 88.69 186 THR A CA 1
ATOM 1496 C C . THR A 1 186 ? 21.228 -19.937 6.015 1.00 88.69 186 THR A C 1
ATOM 1498 O O . THR A 1 186 ? 21.543 -20.919 6.687 1.00 88.69 186 THR A O 1
ATOM 1501 N N . ILE A 1 187 ? 21.386 -18.693 6.473 1.00 87.56 187 ILE A N 1
ATOM 1502 C CA . ILE A 1 187 ? 21.937 -18.391 7.792 1.00 87.56 187 ILE A CA 1
ATOM 1503 C C . ILE A 1 187 ? 20.783 -18.393 8.814 1.00 87.56 187 ILE A C 1
ATOM 1505 O O . ILE A 1 187 ? 19.788 -17.687 8.625 1.00 87.56 187 ILE A O 1
ATOM 1509 N N . PRO A 1 188 ? 20.890 -19.143 9.924 1.00 88.25 188 PRO A N 1
ATOM 1510 C CA . PRO A 1 188 ? 19.928 -19.086 11.020 1.00 88.25 188 PRO A CA 1
ATOM 1511 C C . PRO A 1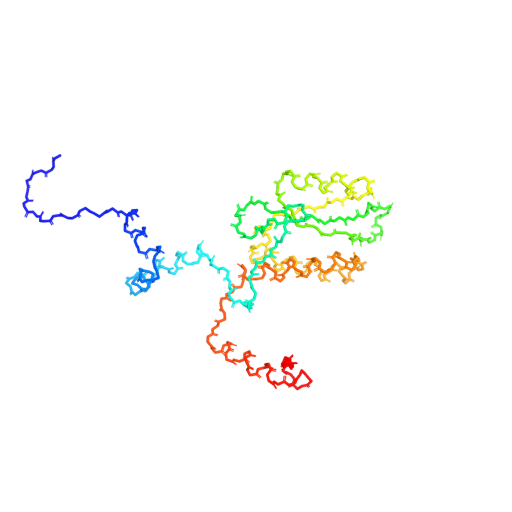 188 ? 19.724 -17.669 11.569 1.00 88.25 188 PRO A C 1
ATOM 1513 O O . PRO A 1 188 ? 20.676 -16.897 11.710 1.00 88.25 188 PRO A O 1
ATOM 1516 N N . SER A 1 189 ? 18.487 -17.343 11.950 1.00 87.75 189 SER A N 1
ATOM 1517 C CA . SER A 1 189 ? 18.112 -15.999 12.415 1.00 87.75 189 SER A CA 1
ATOM 1518 C C . SER A 1 189 ? 18.900 -15.528 13.641 1.00 87.75 189 SER A C 1
ATOM 1520 O O . SER A 1 189 ? 19.306 -14.370 13.715 1.00 87.75 189 SER A O 1
ATOM 1522 N N . TRP A 1 190 ? 19.225 -16.437 14.564 1.00 84.88 190 TRP A N 1
ATOM 1523 C CA . TRP A 1 190 ? 20.041 -16.142 15.748 1.00 84.88 190 TRP A CA 1
ATOM 1524 C C . TRP A 1 190 ? 21.515 -15.820 15.432 1.00 84.88 190 TRP A C 1
ATOM 1526 O O . TRP A 1 190 ? 22.201 -15.249 16.275 1.00 84.88 190 TRP A O 1
ATOM 1536 N N . MET A 1 191 ? 21.996 -16.137 14.223 1.00 84.69 191 MET A N 1
ATOM 1537 C CA . MET A 1 191 ? 23.318 -15.738 13.713 1.00 84.69 191 MET A CA 1
ATOM 1538 C C . MET A 1 191 ? 23.258 -14.498 12.806 1.00 84.69 191 MET A C 1
ATOM 1540 O O . MET A 1 191 ? 24.235 -14.176 12.133 1.00 84.69 191 MET A O 1
ATOM 1544 N N . GLY A 1 192 ? 22.121 -13.795 12.772 1.00 79.31 192 GLY A N 1
ATOM 1545 C CA . GLY A 1 192 ? 21.925 -12.609 11.935 1.00 79.31 192 GLY A CA 1
ATOM 1546 C C . GLY A 1 192 ? 21.514 -12.910 10.492 1.00 79.31 192 GLY A C 1
ATOM 1547 O O . GLY A 1 192 ? 21.590 -12.023 9.643 1.00 79.31 192 GLY A O 1
ATOM 1548 N N . GLY A 1 193 ? 21.095 -14.143 10.199 1.00 86.50 193 GLY A N 1
ATOM 1549 C CA . GLY A 1 193 ? 20.431 -14.488 8.943 1.00 86.50 193 GLY A CA 1
ATOM 1550 C C . GLY A 1 193 ? 18.916 -14.289 8.987 1.00 86.50 193 GLY A C 1
ATOM 1551 O O . GLY A 1 193 ? 18.374 -13.727 9.936 1.00 86.50 193 GLY A O 1
ATOM 1552 N N . LEU A 1 194 ? 18.219 -14.759 7.953 1.00 85.06 194 LEU A N 1
ATOM 1553 C CA . LEU A 1 194 ? 16.753 -14.715 7.869 1.00 85.06 194 LEU A CA 1
ATOM 1554 C C . LEU A 1 194 ? 16.107 -16.022 8.344 1.00 85.06 194 LEU A C 1
ATOM 1556 O O . LEU A 1 194 ? 14.936 -16.016 8.711 1.00 85.06 194 LEU A O 1
ATOM 1560 N N . GLY A 1 195 ? 16.870 -17.120 8.404 1.00 70.06 195 GLY A N 1
ATOM 1561 C CA . GLY A 1 195 ? 16.407 -18.387 8.967 1.00 70.06 195 GLY A CA 1
ATOM 1562 C C . GLY A 1 195 ? 15.228 -19.014 8.223 1.00 70.06 195 GLY A C 1
ATOM 1563 O O . GLY A 1 195 ? 14.423 -19.693 8.861 1.00 70.06 195 GLY A O 1
ATOM 1564 N N . TYR A 1 196 ? 15.112 -18.798 6.907 1.00 67.94 196 TYR A N 1
ATOM 1565 C CA . TYR A 1 196 ? 14.152 -19.529 6.082 1.00 67.94 196 TYR A CA 1
ATOM 1566 C C . TYR A 1 196 ? 14.610 -20.991 6.022 1.00 67.94 196 TYR A C 1
ATOM 1568 O O . TYR A 1 196 ? 15.478 -21.354 5.236 1.00 67.94 196 TYR A O 1
ATOM 1576 N N . SER A 1 197 ? 14.083 -21.807 6.932 1.00 51.44 197 SER A N 1
ATOM 1577 C CA . SER A 1 197 ? 14.129 -23.261 6.787 1.00 51.44 197 SER A CA 1
ATOM 1578 C C . SER A 1 197 ? 13.160 -23.589 5.656 1.00 51.44 197 SER A C 1
ATOM 1580 O O . SER A 1 197 ? 12.036 -23.085 5.706 1.00 51.44 197 SER A O 1
ATOM 1582 N N . ASP A 1 198 ? 13.598 -24.335 4.642 1.00 48.41 198 ASP A N 1
ATOM 1583 C CA . ASP A 1 198 ? 12.688 -24.890 3.627 1.00 48.41 198 ASP A CA 1
ATOM 1584 C C . ASP A 1 198 ? 11.496 -25.621 4.273 1.00 48.41 198 ASP A C 1
ATOM 1586 O O . ASP A 1 198 ? 11.705 -26.305 5.307 1.00 48.41 198 ASP A O 1
#

Radius of gyration: 23.99 Å; chains: 1; bounding box: 50×46×82 Å

Foldseek 3Di:
DDDDDPDDDDDDDPVVLCVVQVVDPVSVVVCCVPPVVVSVVVCVVVPDFAPPDPDDQADAFPQPGDGPVVDPDFKKKKFKFADDPDPPDATETEAIGIHGPDPSCVVVVVVVVVVVIDIDMDTLVQCLALVNVVVLVVVVVVSVVVPYHYDPNRVVSVVSSSVSSVRSNDDYDDPVVVVVLVVLCPDCVVRVRPVVDD

Sequence (198 aa):
MVSGLGIPFQIFDREKIEGQLLHSSRGLELAKRYFPKSIEAWSNENPTPARLFKEHLNLACANCGTNLLEKPGKGVVSLWQKMRESPQQKDAFEQIHFTCFGHCDDVIGKRLRADKLIDGWEDIRDISIPTVYIRWVMSVLNELRSGVTYSDQAFENLKELLLQLFPYVARHPTAAESDRLRELGTIPSWMGGLGYSD

Secondary structure (DSSP, 8-state):
---S---------HHHHHHHHHSSHHHHHHHHHH-HHHHHHHHHHSPPPP--SSSPP--B-TTT--BTTSSTT-EEEEEEEEPPSSTTSPPEEEEEEEEETTHHHHHHHHHHHHTTEEEEEEEHHHHTSHHHHHHHHHHHHHHHHHT-EE-HHHHHHHHHHHHHHHHHHSPPPPHHHHHHHHHHHHS-GGGTS-----

pLDDT: mean 88.63, std 9.81, range [43.0, 97.94]

=== Feature glossary ===
Annotated list of the representations used here:

Nearest PDB structures. The Foldseek neighbor list gives the closest experimentally determ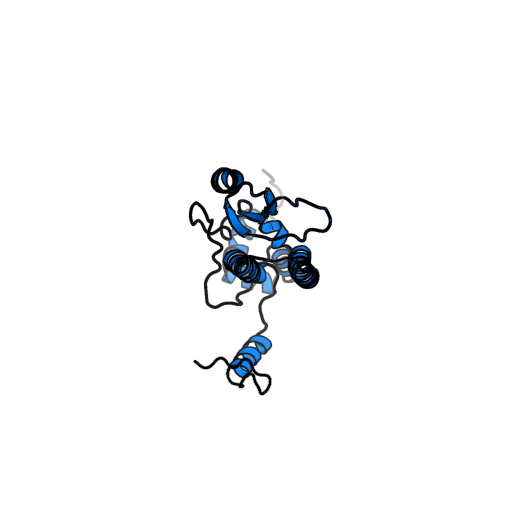ined structures in the PDB, ranked by structural alignment. TM-score near 1 means near-identical fold; near 0.3 means only rough topology match. This is how one finds what a novel AlphaFold prediction most resembles in the solved-structure universe.

Foldseek 3Di. Foldseek's 3Di representation compresses backbone geometry into a per-residue letter drawn from a learned twenty-state alphabet. It captures the tertiary interaction pattern around each residue — which residues are packed against it in space, regardless of where they are in sequence.

Radius of gyration, Cα contacts, bounding box. Radius of gyration (Rg) is the root-mean-square distance of Cα atoms from their centroid — a single number for overall size and compactness. A globular domain of N residues has Rg ≈ 2.2·N^0.38 Å; an extended or disordered chain has a much larger Rg. The Cα contact count is the number of residue pairs whose Cα atoms are within 8 Å and are more than four positions apart in sequence — a standard proxy for tertiary packing density. The bounding box is the smallest axis-aligned box enclosing all Cα atoms.

InterPro / GO / CATH / organism. The annotation block draws on four external resources. InterPro: which protein families and domains the sequence belongs to. GO: standardized terms for what the protein does, what process it participates in, and where in the cell it acts. CATH: which structural fold it has in the CATH hierarchy. Organism: the species of origin.

mmCIF coordinates. The mmCIF block holds the 3D Cartesian coordinates of each backbone atom (N, Cα, C, O) in ångströms. mmCIF is the PDB's canonical archive format — a tagged-loop text representation of the atomic model.

pLDDT. pLDDT is the predicted lDDT-Cα score: AlphaFold's confidence that the local environment of each residue (all inter-atomic distances within 15 Å) is correctly placed. It is a per-residue number between 0 and 100, with higher meaning more reliable.

Backbone torsions (φ/ψ). φ (phi) and ψ (psi) are the two rotatable backbone dihedrals per residue: φ is the C(i-1)–N–Cα–C torsion, ψ is the N–Cα–C–N(i+1) torsion, both in degrees on (−180°, 180°]. α-helical residues cluster near (−60°, −45°); β-strand residues near (−120°, +130°). A Ramachandran plot is simply a scatter of (φ, ψ) for every residue.

B-factor. For experimental (PDB) structures, the B-factor (temperature factor) quantifies the positional spread of each atom in the crystal — a combination of thermal vibration and static disorder — in units of Å². High B-factors mark flexible loops or poorly resolved regions; low B-factors mark the rigid, well-ordered core.

Secondary structure (3-state, P-SEA). SS3 is a coarse helix/strand/coil call (letters a/b/c) made by the P-SEA algorithm from inter-Cα distances and dihedrals. It is less detailed than DSSP but needs only Cα positions.

Predicted aligned error. Predicted aligned error is AlphaFold's pairwise confidence. Unlike pLDDT (per-residue), PAE is per-residue-pair and captures whether two parts of the structure are correctly placed relative to each other. Units are ångströms of expected positional error.

Solvent-accessible surface area. Solvent-accessible surface area (SASA) is the area in Å² traced out by the centre of a 1.4 Å probe sphere (a water molecule) rolled over the protein's van der Waals surface (Shrake–Rupley / Lee–Richards construction). Buried residues have near-zero SASA; fully exposed residues can exceed 200 Å². The total SASA scales roughly with the number of surface residues.

Secondary structure (8-state, DSSP). The SS8 string is DSSP's per-residue secondary-structure call. α-helix (H) means an i→i+4 H-bond ladder; β-strand (E) means the residue participates in a β-sheet; 3₁₀ (G) and π (I) are tighter and wider helices; T/S are turns/bends; '-' is loop.

Rendered structure images. Structure images are PyMOL renders from six orthogonal camera directions. Cartoon representation draws helices as coils and strands as arrows; sticks shows the backbone as bonds; surface shows the solvent-excluded envelope. Rainbow coloring maps sequence position to hue (blue→red, N→C); chain coloring assigns a distinct color per polypeptide.

Sequence. The amino-acid sequence is the protein's primary structure: the linear order of residues from the N-terminus to the C-terminus, written in one-letter code. Everything else here — the 3D coordinates, the secondary structure, the domain annotations — is ultimately a consequence of this string.

Contact-map, Ramachandran, and PAE plots. Three diagnostic plots accompany the record. The Cα contact map visualizes the tertiary structure as a 2D adjacency matrix (8 Å cutoff, sequence-local contacts suppressed). The Ramachandran plot shows the distribution of backbone (φ, ψ) torsions, with points in the α and β basins reflecting secondary structure content. The PAE plot shows AlphaFold's inter-residue confidence as a color matrix.